Protein AF-A0A2M9ZMB8-F1 (afdb_monomer)

Solvent-accessible surface area (backbone atoms only — not comparable to full-atom values): 10895 Å² total; per-residue (Å²): 131,88,75,90,77,67,88,58,49,68,58,46,50,52,35,47,54,52,27,53,52,37,46,50,58,42,49,52,54,52,50,54,45,51,52,47,52,50,51,39,52,52,43,51,50,50,45,51,54,65,70,69,51,80,76,58,96,83,64,51,74,65,56,54,53,50,52,54,50,52,46,51,50,46,53,52,50,38,53,51,46,52,54,53,47,60,65,45,52,61,60,51,53,53,36,52,49,53,30,52,51,35,47,51,58,33,50,56,48,50,54,52,49,51,55,53,48,52,52,49,50,53,54,48,53,53,50,54,50,50,54,50,50,52,54,50,50,53,52,52,53,50,52,53,50,51,54,52,50,52,56,54,55,73,68,48,74,80,82,76,83,73,79,83,80,73,86,76,82,92,67,98,70,85,72,66,70,64,49,54,55,50,54,54,52,60,73,63,68,121

Sequence (190 aa):
MKRFRFALEPVLRLRKIKEDQKLEELAKLVAEVNRRRFEIEENENRIRTTSSAPLSADANLKDYSYLQTYMRQLLTRNSELESEIGTFDQPIESKRKEVTDARKDRRVMELLKEKKYEQFLKGYKKRERITAEEVFLSKLVQIRREEAHELDKSKRDPKIFTFDTRDFERTGQEDAGLSELRKLYERYKK

Structure (mmCIF, N/CA/C/O backbone):
data_AF-A0A2M9ZMB8-F1
#
_entry.id   AF-A0A2M9ZMB8-F1
#
loop_
_atom_site.group_PDB
_atom_site.id
_atom_site.type_symbol
_atom_site.label_atom_id
_atom_site.label_alt_id
_atom_site.label_comp_id
_atom_site.label_asym_id
_atom_site.label_entity_id
_atom_site.label_seq_id
_atom_site.pdbx_PDB_ins_code
_atom_site.Cartn_x
_atom_site.Cartn_y
_atom_site.Cartn_z
_atom_site.occupancy
_atom_site.B_iso_or_equiv
_atom_site.auth_seq_id
_atom_site.auth_comp_id
_atom_site.auth_asym_id
_atom_site.auth_atom_id
_atom_site.pdbx_PDB_model_num
ATOM 1 N N . MET A 1 1 ? -9.603 1.094 36.891 1.00 61.12 1 MET A N 1
ATOM 2 C CA . MET A 1 1 ? -10.550 1.103 35.750 1.00 61.12 1 MET A CA 1
ATOM 3 C C . MET A 1 1 ? -10.244 -0.055 34.806 1.00 61.12 1 MET A C 1
ATOM 5 O O . MET A 1 1 ? -9.083 -0.237 34.449 1.00 61.12 1 MET A O 1
ATOM 9 N N . LYS A 1 2 ? -11.238 -0.864 34.412 1.00 73.50 2 LYS A N 1
ATOM 10 C CA . LYS A 1 2 ? -11.021 -1.935 33.420 1.00 73.50 2 LYS A CA 1
ATOM 11 C C . LYS A 1 2 ? -10.779 -1.299 32.047 1.00 73.50 2 LYS A C 1
ATOM 13 O O . LYS A 1 2 ? -11.635 -0.576 31.556 1.00 73.50 2 LYS A O 1
ATOM 18 N N . ARG A 1 3 ? -9.614 -1.550 31.444 1.00 84.88 3 ARG A N 1
ATOM 19 C CA . ARG A 1 3 ? -9.284 -1.088 30.085 1.00 84.88 3 ARG A CA 1
ATOM 20 C C . ARG A 1 3 ? -10.078 -1.897 29.054 1.00 84.88 3 ARG A C 1
ATOM 22 O O . ARG A 1 3 ? -10.259 -3.102 29.237 1.00 84.88 3 ARG A O 1
ATOM 29 N N . PHE A 1 4 ? -10.524 -1.256 27.975 1.00 90.81 4 PHE A N 1
ATOM 30 C CA . PHE A 1 4 ? -11.161 -1.950 26.855 1.00 90.81 4 PHE A CA 1
ATOM 31 C C . PHE A 1 4 ? -10.175 -2.935 26.216 1.00 90.81 4 PHE A C 1
ATOM 33 O O . PHE A 1 4 ? -9.033 -2.580 25.923 1.00 90.81 4 PHE A O 1
ATOM 40 N N . ARG A 1 5 ? -10.614 -4.177 26.001 1.00 89.56 5 ARG A N 1
ATOM 41 C CA . ARG A 1 5 ? -9.851 -5.202 25.283 1.00 89.56 5 ARG A CA 1
ATOM 42 C C . ARG A 1 5 ? -10.703 -5.719 24.138 1.00 89.56 5 ARG A C 1
ATOM 44 O O . ARG A 1 5 ? -11.786 -6.253 24.364 1.00 89.56 5 ARG A O 1
ATOM 51 N N . PHE A 1 6 ? -10.212 -5.558 22.916 1.00 92.50 6 PHE A N 1
ATOM 52 C CA . PHE A 1 6 ? -10.879 -6.076 21.733 1.00 92.50 6 PHE A CA 1
ATOM 53 C C . PHE A 1 6 ? -10.453 -7.528 21.498 1.00 92.50 6 PHE A C 1
ATOM 55 O O . PHE A 1 6 ? -9.274 -7.804 21.297 1.00 92.50 6 PHE A O 1
ATOM 62 N N . ALA A 1 7 ? -11.405 -8.462 21.534 1.00 91.88 7 ALA A N 1
ATOM 63 C CA . ALA A 1 7 ? -11.114 -9.892 21.399 1.00 91.88 7 ALA A CA 1
ATOM 64 C C . ALA A 1 7 ? -10.466 -10.245 20.048 1.00 91.88 7 ALA A C 1
ATOM 66 O O . ALA A 1 7 ? -9.631 -11.140 19.975 1.00 91.88 7 ALA A O 1
ATOM 67 N N . LEU A 1 8 ? -10.806 -9.504 18.989 1.00 93.25 8 LEU A N 1
ATOM 68 C CA . LEU A 1 8 ? -10.304 -9.737 17.633 1.00 93.25 8 LEU A CA 1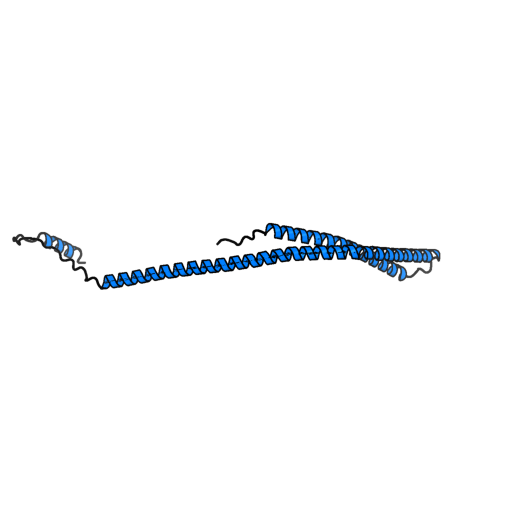
ATOM 69 C C . LEU A 1 8 ? -9.098 -8.850 17.285 1.00 93.25 8 LEU A C 1
ATOM 71 O O . LEU A 1 8 ? -8.768 -8.686 16.112 1.00 93.25 8 LEU A O 1
ATOM 75 N N . GLU A 1 9 ? -8.414 -8.289 18.287 1.00 91.88 9 GLU A N 1
ATOM 76 C CA . GLU A 1 9 ? -7.183 -7.519 18.075 1.00 91.88 9 GLU A CA 1
ATOM 77 C C . GLU A 1 9 ? -6.093 -8.325 17.339 1.00 91.88 9 GLU A C 1
ATOM 79 O O . GLU A 1 9 ? -5.487 -7.772 16.421 1.00 91.88 9 GLU A O 1
ATOM 84 N N . PRO A 1 10 ? -5.849 -9.620 17.647 1.00 93.88 10 PRO A N 1
ATOM 85 C CA . PRO A 1 10 ? -4.876 -10.417 16.897 1.00 93.88 10 PRO A CA 1
ATOM 86 C C . PRO A 1 10 ? -5.251 -10.565 15.417 1.00 93.88 10 PRO A C 1
ATOM 88 O O . PRO A 1 10 ? -4.392 -10.471 14.545 1.00 93.88 10 PRO A O 1
ATOM 91 N N . VAL A 1 11 ? -6.546 -10.724 15.124 1.00 93.31 11 VAL A N 1
ATOM 92 C CA . VAL A 1 11 ? -7.059 -10.837 13.750 1.00 93.31 11 VAL A CA 1
ATOM 93 C C . VAL A 1 11 ? -6.873 -9.523 12.995 1.00 93.31 11 VAL A C 1
ATOM 95 O O . VAL A 1 11 ? -6.453 -9.536 11.841 1.00 93.31 11 VAL A O 1
ATOM 98 N N . LEU A 1 12 ? -7.131 -8.384 13.645 1.00 93.38 12 LEU A N 1
ATOM 99 C CA . LEU A 1 12 ? -6.899 -7.064 13.058 1.00 93.38 12 LEU A CA 1
ATOM 100 C C . LEU A 1 12 ? -5.417 -6.858 12.704 1.00 93.38 12 LEU A C 1
ATOM 102 O O . LEU A 1 12 ? -5.110 -6.397 11.606 1.00 93.38 12 LEU A O 1
ATOM 106 N N . ARG A 1 13 ? -4.497 -7.257 13.592 1.00 93.94 13 ARG A N 1
ATOM 107 C CA . ARG A 1 13 ? -3.050 -7.198 13.316 1.00 93.94 13 ARG A CA 1
ATOM 108 C C . ARG A 1 13 ? -2.654 -8.099 12.153 1.00 93.94 13 ARG A C 1
ATOM 110 O O . ARG A 1 13 ? -1.914 -7.658 11.284 1.00 93.94 13 ARG A O 1
ATOM 117 N N . LEU A 1 14 ? -3.176 -9.324 12.106 1.00 94.44 14 LEU A N 1
ATOM 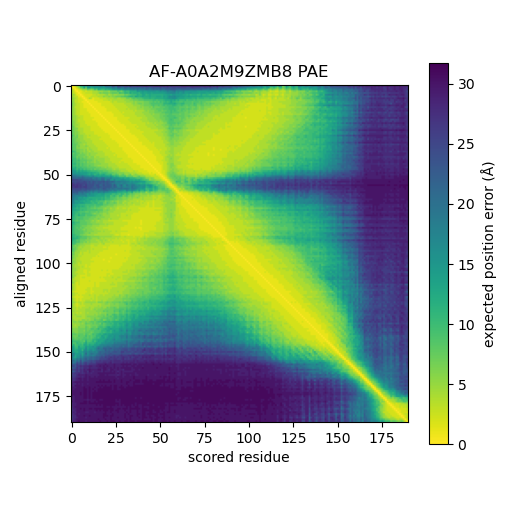118 C CA . LEU A 1 14 ? -2.902 -10.244 11.005 1.00 94.44 14 LEU A CA 1
ATOM 119 C C . LEU A 1 14 ? -3.378 -9.669 9.663 1.00 94.44 14 LEU A C 1
ATOM 121 O O . LEU A 1 14 ? -2.658 -9.755 8.675 1.00 94.44 14 LEU A O 1
ATOM 125 N N . ARG A 1 15 ? -4.566 -9.050 9.623 1.00 92.75 15 ARG A N 1
ATOM 126 C CA . ARG A 1 15 ? -5.073 -8.390 8.408 1.00 92.75 15 ARG A CA 1
ATOM 127 C C . ARG A 1 15 ? -4.216 -7.201 7.990 1.00 92.75 15 ARG A C 1
ATOM 129 O O . ARG A 1 15 ? -3.992 -7.031 6.800 1.00 92.75 15 ARG A O 1
ATOM 136 N N . LYS A 1 16 ? -3.694 -6.430 8.948 1.00 94.75 16 LYS A N 1
ATOM 137 C CA . LYS A 1 16 ? -2.738 -5.354 8.662 1.00 94.75 16 LYS A CA 1
ATOM 138 C C . LYS A 1 16 ? -1.455 -5.897 8.025 1.00 94.75 16 LYS A C 1
ATOM 140 O O . LYS A 1 16 ? -1.067 -5.418 6.973 1.00 94.75 16 LYS A O 1
ATOM 145 N N . ILE A 1 17 ? -0.865 -6.946 8.602 1.00 95.62 17 ILE A N 1
ATOM 146 C CA . ILE A 1 17 ? 0.337 -7.584 8.038 1.00 95.62 17 ILE A CA 1
ATOM 147 C C . ILE A 1 17 ? 0.069 -8.087 6.613 1.00 95.62 17 ILE A C 1
ATOM 149 O O . ILE A 1 17 ? 0.900 -7.903 5.733 1.00 95.62 17 ILE A O 1
ATOM 153 N N . LYS A 1 18 ? -1.102 -8.687 6.365 1.00 94.00 18 LYS A N 1
ATOM 154 C CA . LYS A 1 18 ? -1.489 -9.129 5.018 1.00 94.00 18 LYS A CA 1
ATOM 155 C C . LYS A 1 18 ? -1.630 -7.966 4.033 1.00 94.00 18 LYS A C 1
ATOM 157 O O . LYS A 1 18 ? -1.196 -8.101 2.897 1.00 94.00 18 LYS A O 1
ATOM 162 N N . GLU A 1 19 ? -2.222 -6.844 4.442 1.00 95.00 19 GLU A N 1
ATOM 163 C CA . GLU A 1 19 ? -2.272 -5.637 3.604 1.00 95.00 19 GLU A CA 1
ATOM 164 C C . GLU A 1 19 ? -0.861 -5.139 3.277 1.00 95.00 19 GLU A C 1
ATOM 166 O O . GLU A 1 19 ? -0.565 -4.895 2.109 1.00 95.00 19 GLU A O 1
ATOM 171 N N . ASP A 1 20 ? 0.009 -5.043 4.285 1.00 94.94 20 ASP A N 1
ATOM 172 C CA . ASP A 1 20 ? 1.383 -4.563 4.124 1.00 94.94 20 ASP A CA 1
ATOM 173 C C . ASP A 1 20 ? 2.176 -5.466 3.159 1.00 94.94 20 ASP A C 1
ATOM 175 O O . ASP A 1 20 ? 2.850 -4.967 2.261 1.00 94.94 20 ASP A O 1
ATOM 179 N N . GLN A 1 21 ? 2.016 -6.792 3.258 1.00 95.38 21 GLN A N 1
ATOM 180 C CA . GLN A 1 21 ? 2.615 -7.756 2.322 1.00 95.38 21 GLN A CA 1
ATOM 181 C C . GLN A 1 21 ? 2.140 -7.538 0.880 1.00 95.38 21 GLN A C 1
ATOM 183 O O . GLN A 1 21 ? 2.945 -7.521 -0.049 1.00 95.38 21 GLN A O 1
ATOM 188 N N . LYS A 1 22 ? 0.834 -7.335 0.677 1.00 94.31 22 LYS A N 1
ATOM 189 C CA . LYS A 1 22 ? 0.276 -7.075 -0.658 1.00 94.31 22 LYS A CA 1
ATOM 190 C C . LYS A 1 22 ? 0.727 -5.737 -1.225 1.00 94.31 22 LYS A C 1
ATOM 192 O O . LYS A 1 22 ? 0.954 -5.625 -2.429 1.00 94.31 22 LYS A O 1
ATOM 197 N N . LEU A 1 23 ? 0.889 -4.735 -0.366 1.00 95.00 23 LEU A N 1
ATOM 198 C CA . LEU A 1 23 ? 1.435 -3.443 -0.752 1.00 95.00 23 LEU A CA 1
ATOM 199 C C . LEU A 1 23 ? 2.907 -3.563 -1.164 1.00 95.00 23 LEU A C 1
ATOM 201 O O . LEU A 1 23 ? 3.305 -2.956 -2.155 1.00 95.00 23 LEU A O 1
ATOM 205 N N . GLU A 1 24 ? 3.695 -4.366 -0.450 1.00 96.19 24 GLU A N 1
ATOM 206 C CA . GLU A 1 24 ? 5.092 -4.640 -0.790 1.00 96.19 24 GLU A CA 1
ATOM 207 C C . GLU A 1 24 ? 5.219 -5.362 -2.142 1.00 96.19 24 GLU A C 1
ATOM 209 O O . GLU A 1 24 ? 6.039 -4.975 -2.974 1.00 96.19 24 GLU A O 1
ATOM 214 N N . GLU A 1 25 ? 4.376 -6.369 -2.402 1.00 94.75 25 GLU A N 1
ATOM 215 C CA . GLU A 1 25 ? 4.301 -7.050 -3.705 1.00 94.75 25 GLU A CA 1
ATOM 216 C C . GLU A 1 25 ? 4.010 -6.056 -4.844 1.00 94.75 25 GLU A C 1
ATOM 218 O O . GLU A 1 25 ? 4.688 -6.070 -5.872 1.00 94.75 25 GLU A O 1
ATOM 223 N N . LEU A 1 26 ? 3.038 -5.157 -4.652 1.00 95.06 26 LEU A N 1
ATOM 224 C CA . LEU A 1 26 ? 2.717 -4.113 -5.627 1.00 95.06 26 LEU A CA 1
ATOM 225 C C . LEU A 1 26 ? 3.883 -3.130 -5.815 1.00 95.06 26 LEU A C 1
ATOM 227 O O . LEU A 1 26 ? 4.190 -2.749 -6.943 1.00 95.06 26 LEU A O 1
ATOM 231 N N . ALA A 1 27 ? 4.543 -2.729 -4.727 1.00 95.25 27 ALA A N 1
ATOM 232 C CA . ALA A 1 27 ? 5.670 -1.804 -4.772 1.00 95.25 27 ALA A CA 1
ATOM 233 C C . ALA A 1 27 ? 6.848 -2.371 -5.574 1.00 95.25 27 ALA A C 1
ATOM 235 O O . ALA A 1 27 ? 7.464 -1.631 -6.337 1.00 95.25 27 ALA A O 1
ATOM 236 N N . LYS A 1 28 ? 7.125 -3.678 -5.461 1.00 95.75 28 LYS A N 1
ATOM 237 C CA . LYS A 1 28 ? 8.163 -4.357 -6.255 1.00 95.75 28 LYS A CA 1
ATOM 238 C C . LYS A 1 28 ? 7.874 -4.276 -7.754 1.00 95.75 28 LYS A C 1
ATOM 240 O O . LYS A 1 28 ? 8.745 -3.861 -8.511 1.00 95.75 28 LYS A O 1
ATOM 245 N N . LEU A 1 29 ? 6.639 -4.568 -8.170 1.00 94.44 29 LEU A N 1
ATOM 246 C CA . LEU A 1 29 ? 6.238 -4.468 -9.581 1.00 94.44 29 LEU A CA 1
ATOM 247 C C . LEU A 1 29 ? 6.346 -3.035 -10.115 1.00 94.44 29 LEU A C 1
ATOM 249 O O . LEU A 1 29 ? 6.858 -2.805 -11.207 1.00 94.44 29 LEU A O 1
ATOM 253 N N . VAL A 1 30 ? 5.901 -2.053 -9.330 1.00 94.44 30 VAL A N 1
ATOM 254 C CA . VAL A 1 30 ? 6.009 -0.638 -9.712 1.00 94.44 30 VAL A CA 1
ATOM 255 C C . VAL A 1 30 ? 7.473 -0.198 -9.795 1.00 94.44 30 VAL A C 1
ATOM 257 O O . VAL A 1 30 ? 7.837 0.537 -10.711 1.00 94.44 30 VAL A O 1
ATOM 260 N N . ALA A 1 31 ? 8.329 -0.663 -8.884 1.00 95.69 31 ALA A N 1
ATOM 261 C CA . ALA A 1 31 ? 9.760 -0.381 -8.923 1.00 95.69 31 ALA A CA 1
ATOM 262 C C . ALA A 1 31 ? 10.421 -0.956 -10.186 1.00 95.69 31 ALA A C 1
ATOM 264 O O . ALA A 1 31 ? 11.238 -0.281 -10.809 1.00 95.69 31 ALA A O 1
ATOM 265 N N . GLU A 1 32 ? 10.035 -2.162 -10.605 1.00 94.94 32 GLU A N 1
ATOM 266 C CA . GLU A 1 32 ? 10.510 -2.770 -11.849 1.00 94.94 32 GLU A CA 1
ATOM 267 C C . GLU A 1 32 ? 10.090 -1.986 -13.097 1.00 94.94 32 GLU A C 1
ATOM 269 O O . GLU A 1 32 ? 10.904 -1.788 -14.001 1.00 94.94 32 GLU A O 1
ATOM 274 N N . VAL A 1 33 ? 8.847 -1.499 -13.147 1.00 95.25 33 VAL A N 1
ATOM 275 C CA . VAL A 1 33 ? 8.380 -0.627 -14.237 1.00 95.25 33 VAL A CA 1
ATOM 276 C C . VAL A 1 33 ? 9.140 0.696 -14.240 1.00 95.25 33 VAL A C 1
ATOM 278 O O . VAL A 1 33 ? 9.601 1.140 -15.289 1.00 95.25 33 VAL A O 1
ATOM 281 N N . ASN A 1 34 ? 9.329 1.311 -13.072 1.00 95.19 34 ASN A N 1
ATOM 282 C CA . ASN A 1 34 ? 10.066 2.567 -12.955 1.00 95.19 34 ASN A CA 1
ATOM 283 C C . ASN A 1 34 ? 11.528 2.415 -13.379 1.00 95.19 34 ASN A C 1
ATOM 285 O O . ASN A 1 34 ? 12.054 3.294 -14.053 1.00 95.19 34 ASN A O 1
ATOM 289 N N . ARG A 1 35 ? 12.171 1.289 -13.048 1.00 96.00 35 ARG A N 1
ATOM 290 C CA . ARG A 1 35 ? 13.535 0.991 -13.495 1.00 96.00 35 ARG A CA 1
ATOM 291 C C . ARG A 1 35 ? 13.628 0.940 -15.021 1.00 96.00 35 ARG A C 1
ATOM 293 O O . ARG A 1 35 ? 14.549 1.520 -15.583 1.00 96.00 35 ARG A O 1
ATOM 300 N N . ARG A 1 36 ? 12.672 0.287 -15.686 1.00 94.50 36 ARG A N 1
ATOM 301 C CA . ARG A 1 36 ? 12.628 0.219 -17.158 1.00 94.50 36 ARG A CA 1
ATOM 302 C C . ARG A 1 36 ? 12.356 1.582 -17.789 1.00 94.50 36 ARG A C 1
ATOM 304 O O . ARG A 1 36 ? 12.993 1.933 -18.773 1.00 94.50 36 ARG A O 1
ATOM 311 N N . ARG A 1 37 ? 11.466 2.382 -17.195 1.00 95.06 37 ARG A N 1
ATOM 312 C CA . ARG A 1 37 ? 11.215 3.767 -17.631 1.00 95.06 37 ARG A CA 1
ATOM 313 C C . ARG A 1 37 ? 12.458 4.643 -17.508 1.00 95.06 37 ARG A C 1
ATOM 315 O O . ARG A 1 37 ? 12.737 5.422 -18.408 1.00 95.06 37 ARG A O 1
ATOM 322 N N . PHE A 1 38 ? 13.213 4.477 -16.427 1.00 97.19 38 PHE A N 1
ATOM 323 C CA . PHE A 1 38 ? 14.483 5.170 -16.244 1.00 97.19 38 PHE A CA 1
ATOM 324 C C . PHE A 1 38 ? 15.524 4.748 -17.296 1.00 97.19 38 PHE A C 1
ATOM 326 O O . PHE A 1 38 ? 16.227 5.596 -17.829 1.00 97.19 38 PHE A O 1
ATOM 333 N N . GLU A 1 39 ? 15.585 3.461 -17.659 1.00 96.12 39 GLU A N 1
ATOM 334 C CA . GLU A 1 39 ? 16.455 2.977 -18.747 1.00 96.12 39 GLU A CA 1
ATOM 335 C C . GLU A 1 39 ? 16.075 3.594 -20.105 1.00 96.12 39 GLU A C 1
ATOM 337 O O . GLU A 1 39 ? 16.959 4.007 -20.856 1.00 96.12 39 GLU A O 1
ATOM 342 N N . ILE A 1 40 ? 14.775 3.730 -20.399 1.00 96.06 40 ILE A N 1
ATOM 343 C CA . ILE A 1 40 ? 14.291 4.434 -21.599 1.00 96.06 40 ILE A CA 1
ATOM 344 C C . ILE A 1 40 ? 14.756 5.894 -21.589 1.00 96.06 40 ILE A C 1
ATOM 346 O O . ILE A 1 40 ? 15.316 6.361 -22.580 1.00 96.06 40 ILE A O 1
ATOM 350 N N . GLU A 1 41 ? 14.577 6.597 -20.469 1.00 96.56 41 GLU A N 1
ATOM 351 C CA . GLU A 1 41 ? 14.990 7.996 -20.318 1.00 96.56 41 GLU A CA 1
ATOM 352 C C . GLU A 1 41 ? 16.511 8.165 -20.482 1.00 96.56 41 GLU A C 1
ATOM 354 O O . GLU A 1 41 ? 16.970 9.075 -21.176 1.00 96.56 41 GLU A O 1
ATOM 359 N N . GLU A 1 42 ? 17.317 7.262 -19.914 1.00 96.62 42 GLU A N 1
ATOM 360 C CA . GLU A 1 42 ? 18.765 7.257 -20.134 1.00 96.62 42 GLU A CA 1
ATOM 361 C C . GLU A 1 42 ? 19.124 7.043 -21.607 1.00 96.62 42 GLU A C 1
ATOM 363 O O . GLU A 1 42 ? 19.991 7.744 -22.136 1.00 96.62 42 GLU A O 1
ATOM 368 N N . ASN A 1 43 ? 18.472 6.096 -22.283 1.00 94.62 43 ASN A N 1
ATOM 369 C CA . ASN A 1 43 ? 18.710 5.829 -23.698 1.00 94.62 43 ASN A CA 1
ATOM 370 C C . ASN A 1 43 ? 18.317 7.027 -24.568 1.00 94.62 43 ASN A C 1
ATOM 372 O O . ASN A 1 43 ? 19.066 7.393 -25.474 1.00 94.62 43 ASN A O 1
ATOM 376 N N . GLU A 1 44 ? 17.194 7.684 -24.276 1.00 94.38 44 GLU A N 1
ATOM 377 C CA . GLU A 1 44 ? 16.787 8.918 -24.953 1.00 94.38 44 GLU A CA 1
ATOM 378 C C . GLU A 1 44 ? 17.800 10.042 -24.745 1.00 94.38 44 GLU A C 1
ATOM 380 O O . GLU A 1 44 ? 18.167 10.730 -25.700 1.00 94.38 44 GLU A O 1
ATOM 385 N N . ASN A 1 45 ? 18.297 10.210 -23.519 1.00 94.94 45 ASN A N 1
ATOM 386 C CA . ASN A 1 45 ? 19.335 11.188 -23.219 1.00 94.94 45 ASN A CA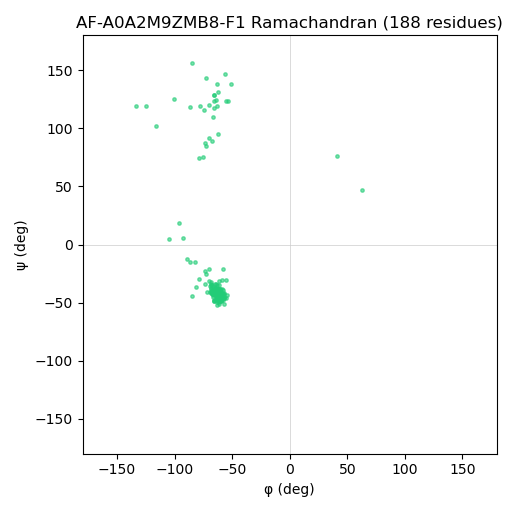 1
ATOM 387 C C . ASN A 1 45 ? 20.621 10.883 -23.995 1.00 94.94 45 ASN A C 1
ATOM 389 O O . ASN A 1 45 ? 21.184 11.788 -24.609 1.00 94.94 45 ASN A O 1
ATOM 393 N N . ARG A 1 46 ? 21.039 9.612 -24.065 1.00 92.75 46 ARG A N 1
ATOM 394 C CA . ARG A 1 46 ? 22.186 9.182 -24.884 1.00 92.75 46 ARG A CA 1
ATOM 395 C C . ARG A 1 46 ? 21.963 9.505 -26.359 1.00 92.75 46 ARG A C 1
ATOM 397 O O . ARG A 1 46 ? 22.835 10.118 -26.963 1.00 92.75 46 ARG A O 1
ATOM 404 N N . ILE A 1 47 ? 20.796 9.185 -26.925 1.00 92.12 47 ILE A N 1
ATOM 405 C CA . ILE A 1 47 ? 20.454 9.522 -28.319 1.00 92.12 47 ILE A CA 1
ATOM 406 C C . ILE A 1 47 ? 20.548 11.034 -28.547 1.00 92.12 47 ILE A C 1
ATOM 408 O O . ILE A 1 47 ? 21.151 11.461 -29.533 1.00 92.12 47 ILE A O 1
ATOM 412 N N . ARG A 1 48 ? 20.000 11.852 -27.639 1.00 91.12 48 ARG A N 1
ATOM 413 C CA . ARG A 1 48 ? 20.052 13.319 -27.737 1.00 91.12 48 ARG A CA 1
ATOM 414 C C . ARG A 1 48 ? 21.487 13.832 -27.714 1.00 91.12 48 ARG A C 1
ATOM 416 O O . ARG A 1 48 ? 21.846 14.594 -28.602 1.00 91.12 48 ARG A O 1
ATOM 423 N N . THR A 1 49 ? 22.308 13.388 -26.760 1.00 89.81 49 THR A N 1
ATOM 424 C CA . THR A 1 49 ? 23.719 13.793 -26.656 1.00 89.81 49 THR A CA 1
ATOM 425 C C . THR A 1 49 ? 24.525 13.358 -27.875 1.00 89.81 49 THR A C 1
ATOM 427 O O . THR A 1 49 ? 25.328 14.126 -28.394 1.00 89.81 49 THR A O 1
ATOM 430 N N . THR A 1 50 ? 24.304 12.139 -28.364 1.00 87.12 50 THR A N 1
ATOM 431 C CA . THR A 1 50 ? 24.987 11.626 -29.554 1.00 87.12 50 THR A CA 1
ATOM 432 C C . THR A 1 50 ? 24.539 12.359 -30.825 1.00 87.12 50 THR A C 1
ATOM 434 O O . THR A 1 50 ? 25.348 12.558 -31.722 1.00 87.12 50 THR A O 1
ATOM 437 N N . SER A 1 51 ? 23.280 12.803 -30.899 1.00 83.94 51 SER A N 1
ATOM 438 C CA . SER A 1 51 ? 22.750 13.560 -32.045 1.00 83.94 51 SER A CA 1
ATOM 439 C C . SER A 1 51 ? 23.156 15.035 -32.036 1.00 83.94 51 SER A C 1
ATOM 441 O O . SER A 1 51 ? 23.253 15.644 -33.096 1.00 83.94 51 SER A O 1
ATOM 443 N N . SER A 1 52 ? 23.362 15.628 -30.855 1.00 82.44 52 SER A N 1
ATOM 444 C CA . SER A 1 52 ? 23.757 17.033 -30.705 1.00 82.44 52 SER A CA 1
ATOM 445 C C . SER A 1 52 ? 25.271 17.251 -30.713 1.00 82.44 52 SER A C 1
ATOM 447 O O . SER A 1 52 ? 25.716 18.395 -30.823 1.00 82.44 52 SER A O 1
ATOM 449 N N . ALA A 1 53 ? 26.066 16.185 -30.591 1.00 79.12 53 ALA A N 1
ATOM 450 C CA . ALA A 1 53 ? 27.516 16.267 -30.650 1.00 79.12 53 ALA A CA 1
ATOM 451 C C . ALA A 1 53 ? 27.969 16.704 -32.059 1.00 79.12 53 ALA A C 1
ATOM 453 O O . ALA A 1 53 ? 27.625 16.041 -33.041 1.00 79.12 53 ALA A O 1
ATOM 454 N N . PRO A 1 54 ? 28.745 17.796 -32.190 1.00 71.88 54 PRO A N 1
ATOM 455 C CA . PRO A 1 54 ? 29.296 18.187 -33.479 1.00 71.88 54 PRO A CA 1
ATOM 456 C C . PRO A 1 54 ? 30.262 17.100 -33.957 1.00 71.88 54 PRO A C 1
ATOM 458 O O . PRO A 1 54 ? 31.204 16.742 -33.249 1.00 71.88 54 PRO A O 1
ATOM 461 N N . LEU A 1 55 ? 30.031 16.567 -35.158 1.00 69.06 55 LEU A N 1
ATOM 462 C CA . LEU A 1 55 ? 31.009 15.690 -35.795 1.00 69.06 55 LEU A CA 1
ATOM 463 C C . LEU A 1 55 ? 32.264 16.512 -36.110 1.00 69.06 55 LEU A C 1
ATOM 465 O O . LEU A 1 55 ? 32.176 17.579 -36.722 1.00 69.06 55 LEU A O 1
ATOM 469 N N . SER A 1 56 ? 33.429 16.014 -35.694 1.00 72.75 56 SER A N 1
ATOM 470 C CA . SER A 1 56 ? 34.718 16.592 -36.081 1.00 72.75 56 SER A CA 1
ATOM 471 C C . SER A 1 56 ? 34.847 16.636 -37.604 1.00 72.75 56 SER A C 1
ATOM 473 O O . SER A 1 56 ? 34.384 15.729 -38.293 1.00 72.75 56 SER A O 1
ATOM 475 N N . ALA A 1 57 ? 35.525 17.659 -38.128 1.00 67.94 57 ALA A N 1
ATOM 476 C CA . ALA A 1 57 ? 35.755 17.823 -39.567 1.00 67.94 57 ALA A CA 1
ATOM 477 C C . ALA A 1 57 ? 36.499 16.632 -40.217 1.00 67.94 57 ALA A C 1
ATOM 479 O O . ALA A 1 57 ? 36.365 16.421 -41.417 1.00 67.94 57 ALA A O 1
ATOM 480 N N . ASP A 1 58 ? 37.209 15.829 -39.415 1.00 71.75 58 ASP A N 1
ATOM 481 C CA . ASP A 1 58 ? 37.924 14.613 -39.828 1.00 71.75 58 ASP A CA 1
ATOM 482 C C . ASP A 1 58 ? 37.101 13.314 -39.687 1.00 71.75 58 ASP A C 1
ATOM 484 O O . ASP A 1 58 ? 37.635 12.217 -39.861 1.00 71.75 58 ASP A O 1
ATOM 488 N N . ALA A 1 59 ? 35.813 13.396 -39.329 1.00 73.94 59 ALA A N 1
ATOM 489 C CA . ALA A 1 59 ? 34.977 12.214 -39.134 1.00 73.94 59 ALA A CA 1
ATOM 490 C C . ALA A 1 59 ? 34.761 11.458 -40.455 1.00 73.94 59 ALA A C 1
ATOM 492 O O . ALA A 1 59 ? 34.348 12.026 -41.469 1.00 73.94 59 ALA A O 1
ATOM 493 N N . ASN A 1 60 ? 35.013 10.150 -40.439 1.00 81.06 60 ASN A N 1
ATOM 494 C CA . ASN A 1 60 ? 34.892 9.311 -41.623 1.00 81.06 60 ASN A CA 1
ATOM 495 C C . ASN A 1 60 ? 33.434 8.848 -41.809 1.00 81.06 60 ASN A C 1
ATOM 497 O O . ASN A 1 60 ? 32.676 8.708 -40.849 1.00 81.06 60 ASN A O 1
ATOM 501 N N . LEU A 1 61 ? 33.035 8.509 -43.040 1.00 81.44 61 LEU A N 1
ATOM 502 C CA . LEU A 1 61 ? 31.691 7.990 -43.347 1.00 81.44 61 LEU A CA 1
ATOM 503 C C . LEU A 1 61 ? 31.340 6.737 -42.515 1.00 81.44 61 LEU A C 1
ATOM 505 O O . LEU A 1 61 ? 30.179 6.501 -42.176 1.00 81.44 61 LEU A O 1
ATOM 509 N N . LYS A 1 62 ? 32.354 5.941 -42.153 1.00 85.50 62 LYS A N 1
ATOM 510 C CA . LYS A 1 62 ? 32.207 4.775 -41.269 1.00 85.50 62 LYS A CA 1
ATOM 511 C C . LYS A 1 62 ? 31.761 5.156 -39.855 1.00 85.50 62 LYS A C 1
ATOM 513 O O . LYS A 1 62 ? 30.929 4.450 -39.289 1.00 85.50 62 LYS A O 1
ATOM 518 N N . ASP A 1 63 ? 32.258 6.267 -39.318 1.00 84.00 63 ASP A N 1
ATOM 519 C CA . ASP A 1 63 ? 31.921 6.734 -37.968 1.00 84.00 63 ASP A CA 1
ATOM 520 C C . ASP A 1 63 ? 30.457 7.173 -37.910 1.00 84.00 63 ASP A C 1
ATOM 522 O O . ASP A 1 63 ? 29.735 6.835 -36.972 1.00 84.00 63 ASP A O 1
ATOM 526 N N . TYR A 1 64 ? 29.977 7.821 -38.976 1.00 83.50 64 TYR A N 1
ATOM 527 C CA . TYR A 1 64 ? 28.566 8.167 -39.131 1.00 83.50 64 TYR A CA 1
ATOM 528 C C . TYR A 1 64 ? 27.667 6.922 -39.178 1.00 83.50 64 TYR A C 1
ATOM 530 O O . TYR A 1 64 ? 26.674 6.834 -38.454 1.00 83.50 64 TYR A O 1
ATOM 538 N N . SER A 1 65 ? 28.040 5.918 -39.980 1.00 87.56 65 SER A N 1
ATOM 539 C CA . SER A 1 65 ? 27.297 4.653 -40.061 1.00 87.56 65 SER A CA 1
ATOM 540 C C . SER A 1 65 ? 27.247 3.922 -38.716 1.00 87.56 65 SER A C 1
ATOM 542 O O . SER A 1 65 ? 26.221 3.320 -38.381 1.00 87.56 65 SER A O 1
ATOM 544 N N . TYR A 1 66 ? 28.337 3.952 -37.945 1.00 88.56 66 TYR A N 1
ATOM 545 C CA . TYR A 1 66 ? 28.393 3.355 -36.612 1.00 88.56 66 TYR A CA 1
ATOM 546 C C . TYR A 1 66 ? 27.457 4.080 -35.639 1.00 88.56 66 TYR A C 1
ATOM 548 O O . TYR A 1 66 ? 26.639 3.439 -34.979 1.00 88.56 66 TYR A O 1
ATOM 556 N N . LEU A 1 67 ? 27.506 5.414 -35.622 1.00 87.62 67 LEU A N 1
ATOM 557 C CA . LEU A 1 67 ? 26.660 6.266 -34.787 1.00 87.62 67 LEU A CA 1
ATOM 558 C C . LEU A 1 67 ? 25.167 6.044 -35.073 1.00 87.62 67 LEU A C 1
ATOM 560 O O . LEU A 1 67 ? 24.369 5.858 -34.155 1.00 87.62 67 LEU A O 1
ATOM 564 N N . GLN A 1 68 ? 24.797 5.996 -36.354 1.00 88.50 68 GLN A N 1
ATOM 565 C CA . GLN A 1 68 ? 23.424 5.756 -36.790 1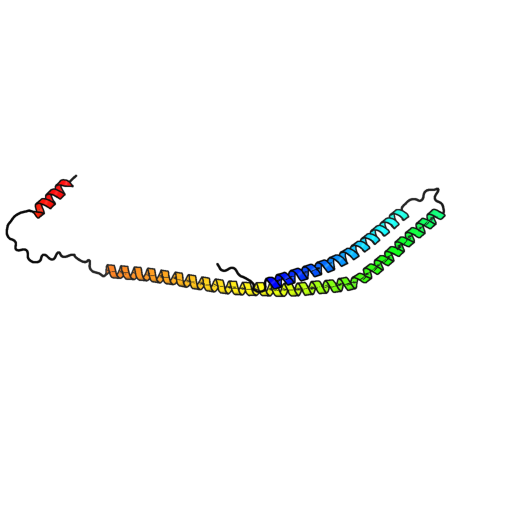.00 88.50 68 GLN A CA 1
ATOM 566 C C . GLN A 1 68 ? 22.939 4.353 -36.395 1.00 88.50 68 GLN A C 1
ATOM 568 O O . GLN A 1 68 ? 21.802 4.185 -35.947 1.00 88.50 68 GLN A O 1
ATOM 573 N N . THR A 1 69 ? 23.803 3.342 -36.521 1.00 92.19 69 THR A N 1
ATOM 574 C CA . THR A 1 69 ? 23.487 1.968 -36.101 1.00 92.19 69 THR A CA 1
ATOM 575 C C . THR A 1 69 ? 23.295 1.891 -34.589 1.00 92.19 69 THR A C 1
ATOM 577 O O . THR A 1 69 ? 22.324 1.294 -34.128 1.00 92.19 69 THR A O 1
ATOM 580 N N . TYR A 1 70 ? 24.165 2.548 -33.822 1.00 92.56 70 TYR A N 1
ATOM 581 C CA . TYR A 1 70 ? 24.064 2.637 -32.368 1.00 92.56 70 TYR A CA 1
ATOM 582 C C . TYR A 1 70 ? 22.755 3.306 -31.920 1.00 92.56 70 TYR A C 1
ATOM 584 O O . TYR A 1 70 ? 22.023 2.743 -31.108 1.00 92.56 70 TYR A O 1
ATOM 592 N N . MET A 1 71 ? 22.383 4.449 -32.507 1.00 92.44 71 MET A N 1
ATOM 593 C CA . MET A 1 71 ? 21.097 5.097 -32.209 1.00 92.44 71 MET A CA 1
ATOM 594 C C . MET A 1 71 ? 19.906 4.191 -32.534 1.00 92.44 71 MET A C 1
ATOM 596 O O . MET A 1 71 ? 18.958 4.108 -31.756 1.00 92.44 71 MET A O 1
ATOM 600 N N . ARG A 1 72 ? 19.952 3.474 -33.663 1.00 94.12 72 ARG A N 1
ATOM 601 C CA . ARG A 1 72 ? 18.894 2.529 -34.042 1.00 94.12 72 ARG A CA 1
ATOM 602 C C . ARG A 1 72 ? 18.771 1.375 -33.045 1.00 94.12 72 ARG A C 1
ATOM 604 O O . ARG A 1 72 ? 17.653 0.957 -32.749 1.00 94.12 72 ARG A O 1
ATOM 611 N N . GLN A 1 73 ? 19.888 0.878 -32.517 1.00 95.81 73 GLN A N 1
ATOM 612 C CA . GLN A 1 73 ? 19.887 -0.140 -31.463 1.00 95.81 73 GLN A CA 1
ATOM 613 C C . GLN A 1 73 ? 19.239 0.391 -30.181 1.00 95.81 73 GLN A C 1
ATOM 615 O O . GLN A 1 73 ? 18.378 -0.286 -29.627 1.00 95.81 73 GLN A O 1
ATOM 620 N N . LEU A 1 74 ? 19.576 1.614 -29.755 1.00 94.75 74 LEU A N 1
ATOM 621 C CA . LEU A 1 74 ? 18.952 2.246 -28.586 1.00 94.75 74 LEU A CA 1
ATOM 622 C C . LEU A 1 74 ? 17.439 2.445 -28.768 1.00 94.75 74 LEU A C 1
ATOM 624 O O . LEU A 1 74 ? 16.670 2.145 -27.861 1.00 94.75 74 LEU A O 1
ATOM 628 N N . LEU A 1 75 ? 16.996 2.885 -29.949 1.00 95.00 75 LEU A N 1
ATOM 629 C CA . LEU A 1 75 ? 15.567 3.021 -30.259 1.00 95.00 75 LEU A CA 1
ATOM 630 C C . LEU A 1 75 ? 14.839 1.672 -30.249 1.00 95.00 75 LEU A C 1
ATOM 632 O O . LEU A 1 75 ? 13.737 1.567 -29.718 1.00 95.00 75 LEU A O 1
ATOM 636 N N . THR A 1 76 ? 15.465 0.635 -30.809 1.00 96.44 76 THR A N 1
ATOM 637 C CA . THR A 1 76 ? 14.911 -0.728 -30.789 1.00 96.44 76 THR A CA 1
ATOM 638 C C . THR A 1 76 ? 14.782 -1.221 -29.349 1.00 96.44 76 THR A C 1
ATOM 640 O O . THR A 1 76 ? 13.723 -1.703 -28.960 1.00 96.44 76 THR A O 1
ATOM 643 N N . ARG A 1 77 ? 15.816 -1.000 -28.527 1.00 95.75 77 ARG A N 1
ATOM 644 C CA . ARG A 1 77 ? 15.801 -1.344 -27.104 1.00 95.75 77 ARG A CA 1
ATOM 645 C C . ARG A 1 77 ? 14.708 -0.600 -26.336 1.00 95.75 77 ARG A C 1
ATOM 647 O O . ARG A 1 77 ? 14.049 -1.204 -25.499 1.00 95.75 77 ARG A O 1
ATOM 654 N N . ASN A 1 78 ? 14.482 0.680 -26.628 1.00 96.38 78 ASN A N 1
ATOM 655 C CA . ASN A 1 78 ? 13.388 1.438 -26.018 1.00 96.38 78 ASN A CA 1
ATOM 656 C C . ASN A 1 78 ? 12.022 0.848 -26.379 1.00 96.38 78 ASN A C 1
ATOM 658 O O . ASN A 1 78 ? 11.202 0.654 -25.489 1.00 96.38 78 ASN A O 1
ATOM 662 N N . SER A 1 79 ? 11.806 0.481 -27.644 1.00 96.38 79 SER A N 1
ATOM 663 C CA . SER A 1 79 ? 10.561 -0.168 -28.071 1.00 96.38 79 SER A CA 1
ATOM 664 C C . SER A 1 79 ? 10.341 -1.525 -27.385 1.00 96.38 79 SER A C 1
ATOM 666 O O . SER A 1 79 ? 9.224 -1.835 -26.970 1.00 96.38 79 SER A O 1
ATOM 668 N N . GLU A 1 80 ? 11.402 -2.317 -27.201 1.00 96.38 80 GLU A N 1
ATOM 669 C CA . GLU A 1 80 ? 11.341 -3.561 -26.423 1.00 96.38 80 GLU A CA 1
ATOM 670 C C . GLU A 1 80 ? 10.964 -3.294 -24.961 1.00 96.38 80 GLU A C 1
ATOM 672 O O . GLU A 1 80 ? 10.057 -3.937 -24.436 1.00 96.38 80 GLU A O 1
ATOM 677 N N . LEU A 1 81 ? 11.609 -2.317 -24.314 1.00 95.25 81 LEU A N 1
ATOM 678 C CA . LEU A 1 81 ? 11.322 -1.928 -22.931 1.00 95.25 81 LEU A CA 1
ATOM 679 C C . LEU A 1 81 ? 9.889 -1.408 -22.757 1.00 95.25 81 LEU A C 1
ATOM 681 O O . LEU A 1 81 ? 9.249 -1.719 -21.754 1.00 95.25 81 LEU A O 1
ATOM 685 N N . GLU A 1 82 ? 9.363 -0.648 -23.717 1.00 95.00 82 GLU A N 1
ATOM 686 C CA . GLU A 1 82 ? 7.966 -0.200 -23.729 1.00 95.00 82 GLU A CA 1
ATOM 687 C C . GLU A 1 82 ? 6.998 -1.381 -23.836 1.00 95.00 82 GLU A C 1
ATOM 689 O O . GLU A 1 82 ? 6.023 -1.455 -23.083 1.00 95.00 82 GLU A O 1
ATOM 694 N N . SER A 1 83 ? 7.294 -2.342 -24.717 1.00 94.94 83 SER A N 1
ATOM 695 C CA . SER A 1 83 ? 6.513 -3.574 -24.824 1.00 94.94 83 SER A CA 1
ATOM 696 C C . SER A 1 83 ? 6.575 -4.385 -23.529 1.00 94.94 83 SER A C 1
ATOM 698 O O . SER A 1 83 ? 5.545 -4.882 -23.076 1.00 94.94 83 SER A O 1
ATOM 700 N N . GLU A 1 84 ? 7.753 -4.505 -22.906 1.00 93.38 84 GLU A N 1
ATOM 701 C CA . GLU A 1 84 ? 7.915 -5.152 -21.602 1.00 93.38 84 GLU A CA 1
ATOM 702 C C . GLU A 1 84 ? 7.070 -4.445 -20.536 1.00 93.38 84 GLU A C 1
ATOM 704 O O . GLU A 1 84 ? 6.339 -5.117 -19.813 1.00 93.38 84 GLU A O 1
ATOM 709 N N . ILE A 1 85 ? 7.101 -3.109 -20.458 1.00 94.44 85 ILE A N 1
ATOM 710 C CA . ILE A 1 85 ? 6.280 -2.325 -19.520 1.00 94.44 85 ILE A CA 1
ATOM 711 C C . ILE A 1 85 ? 4.789 -2.623 -19.716 1.00 94.44 85 ILE A C 1
ATOM 713 O O . ILE A 1 85 ? 4.092 -2.843 -18.727 1.00 94.44 85 ILE A O 1
ATOM 717 N N . GLY A 1 86 ? 4.316 -2.712 -20.962 1.00 91.69 86 GLY A N 1
ATOM 718 C CA . GLY A 1 86 ? 2.926 -3.070 -21.263 1.00 91.69 86 GLY A CA 1
ATOM 719 C C . GLY A 1 86 ? 2.515 -4.441 -20.709 1.00 91.69 86 GLY A C 1
ATOM 720 O O . GLY A 1 86 ? 1.370 -4.630 -20.298 1.00 91.69 86 GLY A O 1
ATOM 721 N N . THR A 1 87 ? 3.447 -5.396 -20.595 1.00 93.56 87 THR A N 1
ATOM 722 C CA . THR A 1 87 ? 3.155 -6.701 -19.969 1.00 93.56 87 THR A CA 1
ATOM 723 C C . THR A 1 87 ? 2.930 -6.615 -18.455 1.00 93.56 87 THR A C 1
ATOM 725 O O . THR A 1 87 ? 2.272 -7.490 -17.890 1.00 93.56 87 THR A O 1
ATOM 728 N N . PHE A 1 88 ? 3.415 -5.558 -17.790 1.00 91.75 88 PHE A N 1
ATOM 729 C CA . PHE A 1 88 ? 3.234 -5.351 -16.349 1.00 91.75 88 PHE A CA 1
ATOM 730 C C . PHE A 1 88 ? 1.888 -4.720 -15.979 1.00 91.75 88 PHE A C 1
ATOM 732 O O . PHE A 1 88 ? 1.496 -4.811 -14.812 1.00 91.75 88 PHE A O 1
ATOM 739 N N . ASP A 1 89 ? 1.146 -4.148 -16.930 1.00 90.50 89 ASP A N 1
ATOM 740 C CA . ASP A 1 89 ? -0.125 -3.471 -16.645 1.00 90.50 89 ASP A CA 1
ATOM 741 C C . ASP A 1 89 ? -1.157 -4.422 -16.023 1.00 90.50 89 ASP A C 1
ATOM 743 O O . ASP A 1 89 ? -1.756 -4.116 -14.987 1.00 90.50 89 ASP A O 1
ATOM 747 N N . GLN A 1 90 ? -1.323 -5.622 -16.588 1.00 93.00 90 GLN A N 1
ATOM 748 C CA . GLN A 1 90 ? -2.261 -6.611 -16.052 1.00 93.00 90 GLN A CA 1
ATOM 749 C C . GLN A 1 90 ? -1.844 -7.121 -14.650 1.00 93.00 90 GLN A C 1
ATOM 751 O O . GLN A 1 90 ? -2.694 -7.112 -13.750 1.00 93.00 90 GLN A O 1
ATOM 756 N N . PRO A 1 91 ? -0.584 -7.541 -14.401 1.00 93.31 91 PRO A N 1
ATOM 757 C CA . PRO A 1 91 ? -0.107 -7.876 -13.058 1.00 93.31 91 PRO A CA 1
ATOM 758 C C . PRO A 1 91 ? -0.298 -6.755 -12.031 1.00 93.31 91 PRO A C 1
ATOM 760 O O . PRO A 1 91 ? -0.744 -7.019 -10.910 1.00 93.31 91 PRO A O 1
ATOM 763 N N . ILE A 1 92 ? -0.003 -5.505 -12.404 1.00 93.62 92 ILE A N 1
ATOM 764 C CA . ILE A 1 92 ? -0.158 -4.340 -11.525 1.00 93.62 92 ILE A CA 1
ATOM 765 C C . ILE A 1 92 ? -1.628 -4.134 -11.169 1.00 93.62 92 ILE A C 1
ATOM 767 O O . ILE A 1 92 ? -1.951 -3.983 -9.990 1.00 93.62 92 ILE A O 1
ATOM 771 N N . GLU A 1 93 ? -2.530 -4.178 -12.148 1.00 93.69 93 GLU A N 1
ATOM 772 C CA . GLU A 1 93 ? -3.966 -4.044 -11.896 1.00 93.69 93 GLU A CA 1
ATOM 773 C C . GLU A 1 93 ? -4.515 -5.188 -11.036 1.00 93.69 93 GLU A C 1
ATOM 775 O O . GLU A 1 93 ? -5.306 -4.955 -10.117 1.00 93.69 93 GLU A O 1
ATOM 780 N N . SER A 1 94 ? -4.047 -6.419 -11.252 1.00 95.12 94 SER A N 1
ATOM 781 C CA . SER A 1 94 ? -4.394 -7.553 -10.389 1.00 95.12 94 SER A CA 1
ATOM 782 C C . SER A 1 94 ? -3.955 -7.309 -8.942 1.00 95.12 94 SER A C 1
ATOM 784 O O . SER A 1 94 ? -4.755 -7.441 -8.013 1.00 95.12 94 SER A O 1
ATOM 786 N N . LYS A 1 95 ? -2.707 -6.875 -8.728 1.00 94.12 95 LYS A N 1
ATOM 787 C CA . LYS A 1 95 ? -2.184 -6.602 -7.382 1.00 94.12 95 LYS A CA 1
ATOM 788 C C . LYS A 1 95 ? -2.840 -5.396 -6.718 1.00 94.12 95 LYS A C 1
ATOM 790 O O . LYS A 1 95 ? -3.084 -5.427 -5.513 1.00 94.12 95 LYS A O 1
ATOM 795 N N . ARG A 1 96 ? -3.215 -4.366 -7.480 1.00 94.44 96 ARG A N 1
ATOM 796 C CA . ARG A 1 96 ? -4.014 -3.232 -6.981 1.00 94.44 96 ARG A CA 1
ATOM 797 C C . ARG A 1 96 ? -5.369 -3.688 -6.445 1.00 94.44 96 ARG A C 1
ATOM 799 O O . ARG A 1 96 ? -5.787 -3.216 -5.382 1.00 94.44 96 ARG A O 1
ATOM 806 N N . LYS A 1 97 ? -6.036 -4.621 -7.132 1.00 95.75 97 LYS A N 1
ATOM 807 C CA . LYS A 1 97 ? -7.289 -5.224 -6.651 1.00 95.75 97 LYS A CA 1
ATOM 808 C C . LYS A 1 97 ? -7.065 -6.013 -5.361 1.00 95.75 97 LYS A C 1
ATOM 810 O O . LYS A 1 97 ? -7.758 -5.746 -4.384 1.00 95.75 97 LYS A O 1
ATOM 815 N N . GLU A 1 98 ? -6.036 -6.864 -5.305 1.00 95.19 98 GLU A N 1
ATOM 816 C CA . GLU A 1 98 ? -5.679 -7.613 -4.085 1.00 95.19 98 GLU A CA 1
ATOM 817 C C . GLU A 1 98 ? -5.439 -6.689 -2.874 1.00 95.19 98 GLU A C 1
ATOM 819 O O . GLU A 1 98 ? -5.971 -6.933 -1.790 1.00 95.19 98 GLU A O 1
ATOM 824 N N . VAL A 1 99 ? -4.681 -5.599 -3.050 1.00 95.69 99 VAL A N 1
ATOM 825 C CA . VAL A 1 99 ? -4.441 -4.598 -1.990 1.00 95.69 99 VAL A CA 1
ATOM 826 C C . VAL A 1 99 ? -5.743 -3.926 -1.561 1.00 95.69 99 VAL A C 1
ATOM 828 O O . VAL A 1 99 ? -5.981 -3.713 -0.371 1.00 95.69 99 VAL A O 1
ATOM 831 N N . THR A 1 100 ? -6.599 -3.585 -2.521 1.00 95.62 100 THR A N 1
ATOM 832 C CA . THR A 1 100 ? -7.884 -2.935 -2.248 1.00 95.62 100 THR A CA 1
ATOM 833 C C . THR A 1 100 ? -8.808 -3.845 -1.443 1.00 95.62 100 THR A C 1
ATOM 835 O O . THR A 1 100 ? -9.466 -3.383 -0.510 1.00 95.62 100 THR A O 1
ATOM 838 N N . ASP A 1 101 ? -8.834 -5.138 -1.747 1.00 95.25 101 ASP A N 1
ATOM 839 C CA . ASP A 1 101 ? -9.653 -6.099 -1.014 1.00 95.25 101 ASP A CA 1
ATOM 840 C C . ASP A 1 101 ? -9.090 -6.369 0.388 1.00 95.25 101 ASP A C 1
ATOM 842 O O . ASP A 1 101 ? -9.837 -6.313 1.367 1.00 95.25 101 ASP A O 1
ATOM 846 N N . ALA A 1 102 ? -7.766 -6.492 0.530 1.00 94.31 102 ALA A N 1
ATOM 847 C CA . ALA A 1 102 ? -7.113 -6.573 1.840 1.00 94.31 102 ALA A CA 1
ATOM 848 C C . ALA A 1 102 ? -7.399 -5.333 2.716 1.00 94.31 102 ALA A C 1
ATOM 850 O O . ALA A 1 102 ? -7.653 -5.450 3.920 1.00 94.31 102 ALA A O 1
ATOM 851 N N . ARG A 1 103 ? -7.437 -4.139 2.107 1.00 94.00 103 ARG A N 1
ATOM 852 C CA . ARG A 1 103 ? -7.831 -2.885 2.771 1.00 94.00 103 ARG A CA 1
ATOM 853 C C . ARG A 1 103 ? -9.269 -2.907 3.257 1.00 94.00 103 ARG A C 1
ATOM 855 O O . ARG A 1 103 ? -9.526 -2.511 4.397 1.00 94.00 103 ARG A O 1
ATOM 862 N N . LYS A 1 104 ? -10.207 -3.363 2.422 1.00 95.00 104 LYS A N 1
ATOM 863 C CA . LYS A 1 104 ? -11.615 -3.514 2.820 1.00 95.00 104 LYS A CA 1
ATOM 864 C C . LYS A 1 104 ? -11.727 -4.464 4.008 1.00 95.00 104 LYS A C 1
ATOM 866 O O . LYS A 1 104 ? -12.364 -4.121 5.004 1.00 95.00 104 LYS A O 1
ATOM 871 N N . ASP A 1 105 ? -11.036 -5.598 3.956 1.00 91.81 105 ASP A N 1
ATOM 872 C CA . ASP A 1 105 ? -11.024 -6.579 5.036 1.00 91.81 105 ASP A CA 1
ATOM 873 C C . ASP A 1 105 ? -10.480 -6.007 6.347 1.00 91.81 105 ASP A C 1
ATOM 875 O O . ASP A 1 105 ? -11.054 -6.256 7.415 1.00 91.81 105 ASP A O 1
ATOM 879 N N . ARG A 1 106 ? -9.396 -5.223 6.310 1.00 93.75 106 ARG A N 1
ATOM 880 C CA . ARG A 1 106 ? -8.922 -4.511 7.504 1.00 93.75 106 ARG A CA 1
ATOM 881 C C . ARG A 1 106 ? -9.977 -3.522 7.995 1.00 93.75 106 ARG A C 1
ATOM 883 O O . ARG A 1 106 ? -10.301 -3.524 9.184 1.00 93.75 106 ARG A O 1
ATOM 890 N N . ARG A 1 107 ? -10.546 -2.718 7.094 1.00 94.00 107 ARG A N 1
ATOM 891 C CA . ARG A 1 107 ? -11.498 -1.657 7.446 1.00 94.00 107 ARG A CA 1
ATOM 892 C C . ARG A 1 107 ? -12.750 -2.198 8.132 1.00 94.00 107 ARG A C 1
ATOM 894 O O . ARG A 1 107 ? -13.218 -1.604 9.100 1.00 94.00 107 ARG A O 1
ATOM 901 N N . VAL A 1 108 ? -13.257 -3.351 7.693 1.00 94.81 108 VAL A N 1
ATOM 902 C CA . VAL A 1 108 ? -14.383 -4.035 8.350 1.00 94.81 108 VAL A CA 1
ATOM 903 C C . VAL A 1 108 ? -14.057 -4.360 9.812 1.00 94.81 108 VAL A C 1
ATOM 905 O O . VAL A 1 108 ? -14.882 -4.127 10.697 1.00 94.81 108 VAL A O 1
ATOM 908 N N . MET A 1 109 ? -12.849 -4.851 10.099 1.00 92.31 109 MET A N 1
ATOM 909 C CA . MET A 1 109 ? -12.439 -5.181 11.471 1.00 92.31 109 MET A CA 1
ATOM 910 C C . MET A 1 109 ? -12.254 -3.945 12.348 1.00 92.31 109 MET A C 1
ATOM 912 O O . MET A 1 109 ? -12.581 -3.987 13.535 1.00 92.31 109 MET A O 1
ATOM 916 N N . GLU A 1 110 ? -11.760 -2.849 11.779 1.00 93.62 110 GLU A N 1
ATOM 917 C CA . GLU A 1 110 ? -11.666 -1.567 12.482 1.00 93.62 110 GLU A CA 1
ATOM 918 C C . GLU A 1 110 ? -13.043 -1.041 12.862 1.00 93.62 110 GLU A C 1
ATOM 920 O O . GLU A 1 110 ? -13.272 -0.716 14.024 1.00 93.62 110 GLU A O 1
ATOM 925 N N . LEU A 1 111 ? -13.991 -1.072 11.925 1.00 95.69 111 LEU A N 1
ATOM 926 C CA . LEU A 1 111 ? -15.365 -0.659 12.187 1.00 95.69 111 LEU A CA 1
ATOM 927 C C . LEU A 1 111 ? -16.009 -1.516 13.292 1.00 95.69 111 LEU A C 1
ATOM 929 O O . LEU A 1 111 ? -16.734 -1.013 14.151 1.00 95.69 111 LEU A O 1
ATOM 933 N N . LEU A 1 112 ? -15.734 -2.825 13.308 1.00 94.94 112 LEU A N 1
ATOM 934 C CA . LEU A 1 112 ? -16.184 -3.709 14.386 1.00 94.94 112 LEU A CA 1
ATOM 935 C C . LEU A 1 112 ? -15.555 -3.338 15.736 1.00 94.94 112 LEU A C 1
ATOM 937 O O . LEU A 1 112 ? -16.251 -3.355 16.755 1.00 94.94 112 LEU A O 1
ATOM 941 N N . LYS A 1 113 ? -14.265 -2.988 15.758 1.00 94.75 113 LYS A N 1
ATOM 942 C CA . LYS A 1 113 ? -13.567 -2.523 16.964 1.00 94.75 113 LYS A CA 1
ATOM 943 C C . LYS A 1 113 ? -14.169 -1.222 17.486 1.00 94.75 113 LYS A C 1
ATOM 945 O O . LYS A 1 113 ? -14.462 -1.148 18.678 1.00 94.75 113 LYS A O 1
ATOM 950 N N . GLU A 1 114 ? -14.410 -0.250 16.610 1.00 94.94 114 GLU A N 1
ATOM 951 C CA . GLU A 1 114 ? -15.057 1.029 16.928 1.00 94.94 114 GLU A CA 1
ATOM 952 C C . GLU A 1 114 ? -16.447 0.799 17.540 1.00 94.94 114 GLU A C 1
ATOM 954 O O . GLU A 1 114 ? -16.709 1.224 18.666 1.00 94.94 114 GLU A O 1
ATOM 959 N N . LYS A 1 115 ? -17.301 -0.003 16.888 1.00 95.19 115 LYS A N 1
ATOM 960 C CA . LYS A 1 115 ? -18.638 -0.345 17.411 1.00 95.19 115 LYS A CA 1
ATOM 961 C C . LYS A 1 115 ? -18.585 -1.024 18.782 1.00 95.19 115 LYS A C 1
ATOM 963 O O . LYS A 1 115 ? -19.389 -0.724 19.666 1.00 95.19 115 LYS A O 1
ATOM 968 N N . LYS A 1 116 ? -17.650 -1.959 18.990 1.00 94.00 116 LYS A N 1
ATOM 969 C CA . LYS A 1 116 ? -17.477 -2.629 20.292 1.00 94.00 116 LYS A CA 1
ATOM 970 C C . LYS A 1 116 ? -16.956 -1.678 21.364 1.00 94.00 116 LYS A C 1
ATOM 972 O O . LYS A 1 116 ? -17.357 -1.799 22.522 1.00 94.00 116 LYS A O 1
ATOM 977 N N . TYR A 1 117 ? -16.107 -0.730 20.988 1.00 94.38 117 TYR A N 1
ATOM 978 C CA . TYR A 1 117 ? -15.622 0.304 21.888 1.00 94.38 117 TYR A CA 1
ATOM 979 C C . TYR A 1 117 ? -16.747 1.248 22.324 1.00 94.38 117 TYR A C 1
ATOM 981 O O . TYR A 1 117 ? -16.900 1.508 23.517 1.00 94.38 117 TYR A O 1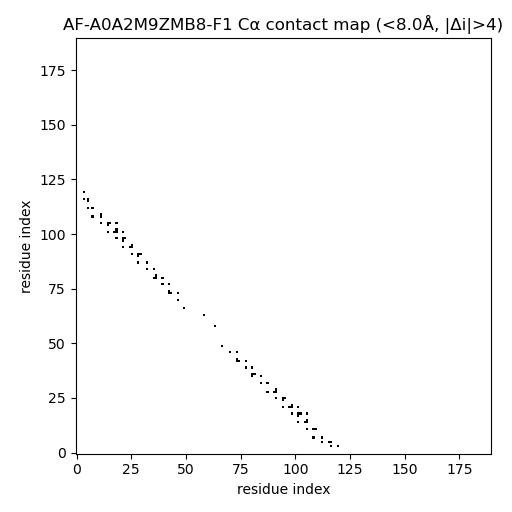
ATOM 989 N N . GLU A 1 118 ? -17.609 1.674 21.401 1.00 94.88 118 GLU A N 1
ATOM 990 C CA . GLU A 1 118 ? -18.791 2.476 21.731 1.00 94.88 118 GLU A CA 1
ATOM 991 C C . GLU A 1 118 ? -19.737 1.752 22.695 1.00 94.88 118 GLU A C 1
ATOM 993 O O . GLU A 1 118 ? -20.222 2.346 23.660 1.00 94.88 118 GLU A O 1
ATOM 998 N N . GLN A 1 119 ? -19.988 0.457 22.471 1.00 93.44 119 GLN A N 1
ATOM 999 C CA . GLN A 1 119 ? -20.800 -0.367 23.374 1.00 93.44 119 GLN A CA 1
ATOM 1000 C C . GLN A 1 119 ? -20.186 -0.440 24.776 1.00 93.44 119 GLN A C 1
ATOM 1002 O O . GLN A 1 119 ? -20.893 -0.276 25.773 1.00 93.44 119 GLN A O 1
ATOM 1007 N N . PHE A 1 120 ? -18.869 -0.645 24.854 1.00 93.62 120 PHE A N 1
ATOM 1008 C CA . PHE A 1 120 ? -18.140 -0.634 26.117 1.00 93.62 120 PHE A CA 1
ATOM 1009 C C . PHE A 1 120 ? -18.275 0.717 26.830 1.00 93.62 120 PHE A C 1
ATOM 1011 O O . PHE A 1 120 ? -18.606 0.742 28.014 1.00 93.62 120 PHE A O 1
ATOM 1018 N N . LEU A 1 121 ? -18.095 1.829 26.112 1.00 93.25 121 LEU A N 1
ATOM 1019 C CA . LEU A 1 121 ? -18.185 3.174 26.676 1.00 93.25 121 LEU A CA 1
ATOM 1020 C C . LEU A 1 121 ? -19.598 3.489 27.187 1.00 93.25 121 LEU A C 1
ATOM 1022 O O . LEU A 1 121 ? -19.750 4.029 28.281 1.00 93.25 121 LEU A O 1
ATOM 1026 N N . LYS A 1 122 ? -20.640 3.109 26.437 1.00 93.31 122 LYS A N 1
ATOM 1027 C CA . LYS A 1 122 ? -22.043 3.244 26.868 1.00 93.31 122 LYS A CA 1
ATOM 1028 C C . LYS A 1 122 ? -22.313 2.445 28.145 1.00 93.31 122 LYS A C 1
ATOM 1030 O O . LYS A 1 122 ? -22.894 2.973 29.091 1.00 93.31 122 LYS A O 1
ATOM 1035 N N . GLY A 1 123 ? -21.860 1.191 28.194 1.00 92.12 123 GLY A N 1
ATOM 1036 C CA . GLY A 1 123 ? -21.998 0.341 29.377 1.00 92.12 123 GLY A CA 1
ATOM 1037 C C . GLY A 1 123 ? -21.227 0.876 30.586 1.00 92.12 123 GLY A C 1
ATOM 1038 O O . GLY A 1 123 ? -21.736 0.834 31.703 1.00 92.12 123 GLY A O 1
ATOM 1039 N N . TYR A 1 124 ? -20.030 1.416 30.360 1.00 91.75 124 TYR A N 1
ATOM 1040 C CA . TYR A 1 124 ? -19.202 2.031 31.391 1.00 91.75 124 TYR A CA 1
ATOM 1041 C C . TYR A 1 124 ? -19.882 3.265 31.996 1.00 91.75 124 TYR A C 1
ATOM 1043 O O . TYR A 1 124 ? -20.119 3.289 33.201 1.00 91.75 124 TYR A O 1
ATOM 1051 N N . LYS A 1 125 ? -20.323 4.213 31.157 1.00 91.88 125 LYS A N 1
ATOM 1052 C CA . LYS A 1 125 ? -21.055 5.414 31.596 1.00 91.88 125 LYS A CA 1
ATOM 1053 C C . LYS A 1 125 ? -22.332 5.072 32.364 1.00 91.88 125 LYS A C 1
ATOM 1055 O O . LYS A 1 125 ? -22.643 5.717 33.360 1.00 91.88 125 LYS A O 1
ATOM 1060 N N . LYS A 1 126 ? -23.069 4.040 31.930 1.00 93.94 126 LYS A N 1
ATOM 1061 C CA . LYS A 1 126 ? -24.269 3.575 32.642 1.00 93.94 126 LYS A CA 1
ATOM 1062 C C . LYS A 1 126 ? -23.931 3.075 34.049 1.00 93.94 126 LYS A C 1
ATOM 1064 O O . LYS A 1 126 ? -24.651 3.401 34.983 1.00 93.94 126 LYS A O 1
ATOM 1069 N N . ARG A 1 127 ? -22.848 2.307 34.207 1.00 91.94 127 ARG A N 1
ATOM 1070 C CA . ARG A 1 127 ? -22.404 1.822 35.524 1.00 91.94 127 ARG A CA 1
ATOM 1071 C C . ARG A 1 127 ? -21.929 2.961 36.413 1.00 91.94 127 ARG A C 1
ATOM 1073 O O . ARG A 1 127 ? -22.344 3.004 37.559 1.00 91.94 127 ARG A O 1
ATOM 1080 N N . GLU A 1 128 ? -21.129 3.884 35.879 1.00 91.62 128 GLU A N 1
ATOM 1081 C CA . GLU A 1 128 ? -20.681 5.059 36.637 1.00 91.62 128 GLU A CA 1
ATOM 1082 C C . GLU A 1 128 ? -21.860 5.890 37.142 1.00 91.62 128 GLU A C 1
ATOM 1084 O O . GLU A 1 128 ? -21.885 6.275 38.308 1.00 91.62 128 GLU A O 1
ATOM 1089 N N . ARG A 1 129 ? -22.875 6.096 36.296 1.00 93.12 129 ARG A N 1
ATOM 1090 C CA . ARG A 1 129 ? -24.101 6.789 36.690 1.00 93.12 129 ARG A CA 1
ATOM 1091 C C . ARG A 1 129 ? -24.818 6.081 37.842 1.00 93.12 129 ARG A C 1
ATOM 1093 O O . ARG A 1 129 ? -25.141 6.737 38.822 1.00 93.12 129 ARG A O 1
ATOM 1100 N N . ILE A 1 130 ? -25.016 4.765 37.745 1.00 94.12 130 ILE A N 1
ATOM 1101 C CA . ILE A 1 130 ? -25.655 3.971 38.809 1.00 94.12 130 ILE A CA 1
ATOM 1102 C C . ILE A 1 130 ? -24.856 4.084 40.111 1.00 94.12 130 ILE A C 1
ATOM 1104 O O . ILE A 1 130 ? -25.422 4.406 41.148 1.00 94.12 130 ILE A O 1
ATOM 1108 N N . THR A 1 131 ? -23.533 3.914 40.058 1.00 93.50 131 THR A N 1
ATOM 1109 C CA . THR A 1 131 ? -22.691 4.030 41.257 1.00 93.50 131 THR A CA 1
ATOM 1110 C C . THR A 1 131 ? -22.720 5.435 41.860 1.00 93.50 131 THR A C 1
ATOM 1112 O O . THR A 1 131 ? -22.688 5.582 43.077 1.00 93.50 131 THR A O 1
ATOM 1115 N N . ALA A 1 132 ? -22.808 6.481 41.033 1.00 92.94 132 ALA A N 1
ATOM 1116 C CA . ALA A 1 132 ? -22.920 7.854 41.513 1.00 92.94 132 ALA A CA 1
ATOM 1117 C C . ALA A 1 132 ? -24.278 8.110 42.185 1.00 92.94 132 ALA A C 1
ATOM 1119 O O . ALA A 1 132 ? -24.323 8.741 43.239 1.00 92.94 132 ALA A O 1
ATOM 1120 N N . GLU A 1 133 ? -25.366 7.587 41.611 1.00 94.25 133 GLU A N 1
ATOM 1121 C CA . GLU A 1 133 ? -26.712 7.642 42.193 1.00 94.25 133 GLU A CA 1
ATOM 1122 C C . GLU A 1 133 ? -26.769 6.882 43.533 1.00 94.25 133 GLU A C 1
ATOM 1124 O O . GLU A 1 133 ? -27.266 7.424 44.517 1.00 94.25 133 GLU A O 1
ATOM 1129 N N . GLU A 1 134 ? -26.180 5.686 43.628 1.00 93.75 134 GLU A N 1
ATOM 1130 C CA . GLU A 1 134 ? -26.077 4.912 44.879 1.00 93.75 134 GLU A CA 1
ATOM 1131 C C . GLU A 1 134 ? -25.284 5.656 45.970 1.00 93.75 134 GLU A C 1
ATOM 1133 O O . GLU A 1 134 ? -25.705 5.733 47.130 1.00 93.75 134 GLU A O 1
ATOM 1138 N N . VAL A 1 135 ? -24.148 6.262 45.610 1.00 94.44 135 VAL A N 1
ATOM 1139 C CA . VAL A 1 135 ? -23.342 7.071 46.539 1.00 94.44 135 VAL A CA 1
ATOM 1140 C C . VAL A 1 135 ? -24.100 8.327 46.978 1.00 94.44 135 VAL A C 1
ATOM 1142 O O . VAL A 1 135 ? -24.041 8.708 48.145 1.00 94.44 135 VAL A O 1
ATOM 1145 N N . PHE A 1 136 ? -24.842 8.965 46.074 1.00 95.62 136 PHE A N 1
ATOM 1146 C CA . PHE A 1 136 ? -25.666 10.124 46.405 1.00 95.62 136 PHE A CA 1
ATOM 1147 C C . PHE A 1 136 ? -26.807 9.757 47.364 1.00 95.62 136 PHE A C 1
ATOM 1149 O O . PHE A 1 136 ? -26.979 10.407 48.396 1.00 95.62 136 PHE A O 1
ATOM 1156 N N . LEU A 1 137 ? -27.547 8.684 47.069 1.00 94.50 137 LEU A N 1
ATOM 1157 C CA . LEU A 1 137 ? -28.647 8.208 47.907 1.00 94.50 137 LEU A CA 1
ATOM 1158 C C . LEU A 1 137 ? -28.165 7.775 49.294 1.00 94.50 137 LEU A C 1
ATOM 1160 O O . LEU A 1 137 ? -28.806 8.111 50.287 1.00 94.50 137 LEU A O 1
ATOM 1164 N N . SER A 1 138 ? -27.028 7.080 49.388 1.00 93.06 138 SER A N 1
ATOM 1165 C CA . SER A 1 138 ? -26.477 6.665 50.686 1.00 93.06 138 SER A CA 1
ATOM 1166 C C . SER A 1 138 ? -26.106 7.862 51.570 1.00 93.06 138 SER A C 1
ATOM 1168 O O . SER A 1 138 ? -26.473 7.875 52.746 1.00 93.06 138 SER A O 1
ATOM 1170 N N . LYS A 1 139 ? -25.487 8.907 51.003 1.00 92.75 139 LYS A N 1
ATOM 1171 C CA . LYS A 1 139 ? -25.219 10.170 51.713 1.00 92.75 139 LYS A CA 1
ATOM 1172 C C . LYS A 1 139 ? -26.498 10.877 52.154 1.00 92.75 139 LYS A C 1
ATOM 1174 O O . LYS A 1 139 ? -26.587 11.332 53.287 1.00 92.75 139 LYS A O 1
ATOM 1179 N N . LEU A 1 140 ? -27.504 10.945 51.285 1.00 93.56 140 LEU A N 1
ATOM 1180 C CA . LEU A 1 140 ? -28.772 11.601 51.608 1.00 93.56 140 LEU A CA 1
ATOM 1181 C C . LEU A 1 140 ? -29.517 10.876 52.741 1.00 93.56 140 LEU A C 1
ATOM 1183 O O . LEU A 1 140 ? -30.095 11.517 53.615 1.00 93.56 140 LEU A O 1
ATOM 1187 N N . VAL A 1 141 ? -29.464 9.540 52.765 1.00 93.25 141 VAL A N 1
ATOM 1188 C CA . VAL A 1 141 ? -29.998 8.733 53.872 1.00 93.25 141 VAL A CA 1
ATOM 1189 C C . VAL A 1 141 ? -29.227 8.977 55.171 1.00 93.25 141 VAL A C 1
ATOM 1191 O O . VAL A 1 141 ? -29.857 9.040 56.225 1.00 93.25 141 VAL A O 1
ATOM 1194 N N . GLN A 1 142 ? -27.899 9.124 55.122 1.00 91.31 142 GLN A N 1
ATOM 1195 C CA . GLN A 1 142 ? -27.099 9.475 56.302 1.00 91.31 142 GLN A CA 1
ATOM 1196 C C . GLN A 1 142 ? -27.508 10.836 56.874 1.00 91.31 142 GLN A C 1
ATOM 1198 O O . GLN A 1 142 ? -27.870 10.895 58.044 1.00 91.31 142 GLN A O 1
ATOM 1203 N N . ILE A 1 143 ? -27.574 11.875 56.036 1.00 91.25 143 ILE A N 1
ATOM 1204 C CA . ILE A 1 143 ? -27.974 13.229 56.452 1.00 91.25 143 ILE A CA 1
ATOM 1205 C C . ILE A 1 143 ? -29.374 13.214 57.081 1.00 91.25 143 ILE A C 1
ATOM 1207 O O . ILE A 1 143 ? -29.563 13.698 58.190 1.00 91.25 143 ILE A O 1
ATOM 1211 N N . ARG A 1 144 ? -30.356 12.565 56.438 1.00 87.00 144 ARG A N 1
ATOM 1212 C CA . ARG A 1 144 ? -31.715 12.457 57.000 1.00 87.00 144 ARG A CA 1
ATOM 1213 C C . ARG A 1 144 ? -31.760 11.721 58.339 1.00 87.00 144 ARG A C 1
ATOM 1215 O O . ARG A 1 144 ? -32.602 12.029 59.179 1.00 87.00 144 ARG A O 1
ATOM 1222 N N . ARG A 1 145 ? -30.906 10.710 58.537 1.00 83.50 145 ARG A N 1
ATOM 1223 C CA . ARG A 1 145 ? -30.805 10.004 59.824 1.00 83.50 145 ARG A CA 1
ATOM 1224 C C . ARG A 1 145 ? -30.211 10.901 60.900 1.00 83.50 145 ARG A C 1
ATOM 1226 O O . ARG A 1 145 ? -30.687 10.837 62.027 1.00 83.50 145 ARG A O 1
ATOM 1233 N N . GLU A 1 146 ? -29.209 11.706 60.562 1.00 81.75 146 GLU A N 1
ATOM 1234 C CA . GLU A 1 146 ? -28.608 12.690 61.467 1.00 81.75 146 GLU A CA 1
ATOM 1235 C C . GLU A 1 146 ? -29.638 13.748 61.878 1.00 81.75 146 GLU A C 1
ATOM 1237 O O . GLU A 1 146 ? -29.876 13.916 63.071 1.00 81.75 146 GLU A O 1
ATOM 1242 N N . GLU A 1 147 ? -30.354 14.340 60.917 1.00 82.31 147 GLU A N 1
ATOM 1243 C CA . GLU A 1 147 ? -31.444 15.297 61.167 1.00 82.31 147 GLU A CA 1
ATOM 1244 C C . GLU A 1 147 ? -32.546 14.699 62.060 1.00 82.31 147 GLU A C 1
ATOM 1246 O O . GLU A 1 147 ? -32.990 15.320 63.028 1.00 82.31 147 GLU A O 1
ATOM 1251 N N . ALA A 1 148 ? -32.974 13.462 61.783 1.00 76.75 148 ALA A N 1
ATOM 1252 C CA . ALA A 1 148 ? -33.958 12.769 62.614 1.00 76.75 148 ALA A CA 1
ATOM 1253 C C . ALA A 1 148 ? -33.433 12.506 64.038 1.00 76.75 148 ALA A C 1
ATOM 1255 O O . ALA A 1 148 ? -34.186 12.626 65.005 1.00 76.75 148 ALA A O 1
ATOM 1256 N N . HIS A 1 149 ? -32.146 12.178 64.182 1.00 72.81 149 HIS A N 1
ATOM 1257 C CA . HIS A 1 149 ? -31.508 11.994 65.484 1.00 72.81 149 HIS A CA 1
ATOM 1258 C C . HIS A 1 149 ? -31.385 13.301 66.273 1.00 72.81 149 HIS A C 1
ATOM 1260 O O . HIS A 1 149 ? -31.524 13.283 67.497 1.00 72.81 149 HIS A O 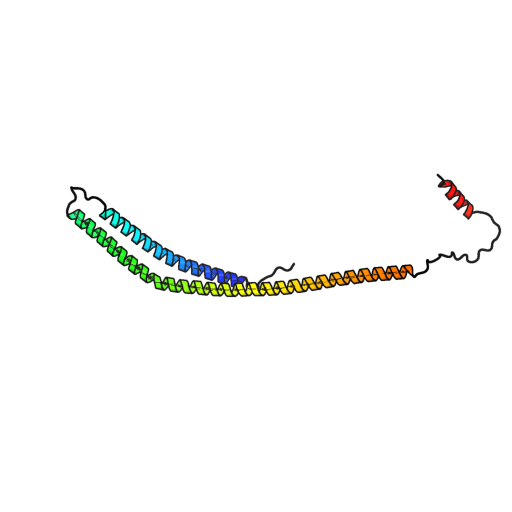1
ATOM 1266 N N . GLU A 1 150 ? -31.113 14.422 65.607 1.00 72.00 150 GLU A N 1
ATOM 1267 C CA . GLU A 1 150 ? -31.052 15.746 66.230 1.00 72.00 150 GLU A CA 1
ATOM 1268 C C . GLU A 1 150 ? -32.432 16.220 66.698 1.00 72.00 150 GLU A C 1
ATOM 1270 O O . GLU A 1 150 ? -32.567 16.700 67.825 1.00 72.00 150 GLU A O 1
ATOM 1275 N N . LEU A 1 151 ? -33.474 15.990 65.894 1.00 67.31 151 LEU A N 1
ATOM 1276 C CA . LEU A 1 151 ? -34.865 16.258 66.273 1.00 67.31 151 LEU A CA 1
ATOM 1277 C C . LEU A 1 151 ? -35.351 15.371 67.431 1.00 67.31 151 LEU A C 1
ATOM 1279 O O . LEU A 1 151 ? -36.156 15.813 68.246 1.00 67.31 151 LEU A O 1
ATOM 1283 N N . ASP A 1 152 ? -34.886 14.123 67.526 1.00 67.25 152 ASP A N 1
ATOM 1284 C CA . ASP A 1 152 ? -35.211 13.246 68.660 1.00 67.25 152 ASP A CA 1
ATOM 1285 C C . ASP A 1 152 ? -34.465 13.668 69.939 1.00 67.25 152 ASP A C 1
ATOM 1287 O O . ASP A 1 152 ? -35.008 13.592 71.040 1.00 67.25 152 ASP A O 1
ATOM 1291 N N . LYS A 1 153 ? -33.235 14.188 69.819 1.00 61.47 153 LYS A N 1
ATOM 1292 C CA . LYS A 1 153 ? -32.495 14.756 70.959 1.00 61.47 153 LYS A CA 1
ATOM 1293 C C . LYS A 1 153 ? -33.137 16.032 71.501 1.00 61.47 153 LYS A C 1
ATOM 1295 O O . LYS A 1 153 ? -33.126 16.209 72.713 1.00 61.47 153 LYS A O 1
ATOM 1300 N N . SER A 1 154 ? -33.694 16.893 70.648 1.00 62.19 154 SER A N 1
ATOM 1301 C CA . SER A 1 154 ? -34.343 18.138 71.089 1.00 62.19 154 SER A CA 1
ATOM 1302 C C . SER A 1 154 ? -35.708 17.921 71.751 1.00 62.19 154 SER A C 1
ATOM 1304 O O . SER A 1 154 ? -36.137 18.761 72.535 1.00 62.19 154 SER A O 1
ATOM 1306 N N . LYS A 1 155 ? -36.376 16.792 71.472 1.00 63.00 155 LYS A N 1
ATOM 1307 C CA . LYS A 1 155 ? -37.653 16.399 72.098 1.00 63.00 155 LYS A CA 1
ATOM 1308 C C . LYS A 1 155 ? -37.503 15.638 73.413 1.00 63.00 155 LYS A C 1
ATOM 1310 O O . LYS A 1 155 ? -38.489 15.467 74.123 1.00 63.00 155 LYS A O 1
ATOM 1315 N N . ARG A 1 156 ? -36.310 15.128 73.724 1.00 60.34 156 ARG A N 1
ATOM 1316 C CA . ARG A 1 156 ? -36.049 14.485 75.015 1.00 60.34 156 ARG A CA 1
ATOM 1317 C C . ARG A 1 156 ? -35.855 15.575 76.056 1.00 60.34 156 ARG A C 1
ATOM 1319 O O . ARG A 1 156 ? -34.915 16.358 75.941 1.00 60.34 156 ARG A O 1
ATOM 1326 N N . ASP A 1 157 ? -36.712 15.588 77.073 1.00 58.38 157 ASP A N 1
ATOM 1327 C CA . ASP A 1 157 ? -36.526 16.459 78.231 1.00 58.38 157 ASP A CA 1
ATOM 1328 C C . ASP A 1 157 ? -35.102 16.282 78.782 1.00 58.38 157 ASP A C 1
ATOM 1330 O O . ASP A 1 157 ? -34.595 15.147 78.831 1.00 58.38 157 ASP A O 1
ATOM 1334 N N . PRO A 1 158 ? -34.416 17.375 79.170 1.00 64.62 158 PRO A N 1
ATOM 1335 C CA . PRO A 1 158 ? -33.097 17.265 79.764 1.00 64.62 158 PRO A CA 1
ATOM 1336 C C . PRO A 1 158 ? -33.214 16.329 80.962 1.00 64.62 158 PRO A C 1
ATOM 1338 O O . PRO A 1 158 ? -34.032 16.545 81.854 1.00 64.62 158 PRO A O 1
ATOM 1341 N N . LYS A 1 159 ? -32.418 15.256 80.966 1.00 61.09 159 LYS A N 1
ATOM 1342 C CA . LYS A 1 159 ? -32.363 14.334 82.099 1.00 61.09 159 LYS A CA 1
ATOM 1343 C C . LYS A 1 159 ? -31.852 15.116 83.305 1.00 61.09 159 LYS A C 1
ATOM 1345 O O . LYS A 1 159 ? -30.645 15.278 83.469 1.00 61.09 159 LYS A O 1
ATOM 1350 N N . ILE A 1 160 ? -32.769 15.619 84.125 1.00 56.25 160 ILE A N 1
ATOM 1351 C CA . ILE A 1 160 ? -32.442 16.169 85.432 1.00 56.25 160 ILE A CA 1
ATOM 1352 C C . ILE A 1 160 ? -31.958 14.980 86.249 1.00 56.25 160 ILE A C 1
ATOM 1354 O O . ILE A 1 160 ? -32.713 14.058 86.553 1.00 56.25 160 ILE A O 1
ATOM 1358 N N . PHE A 1 161 ? -30.660 14.967 86.529 1.00 49.78 161 PHE A N 1
ATOM 1359 C CA .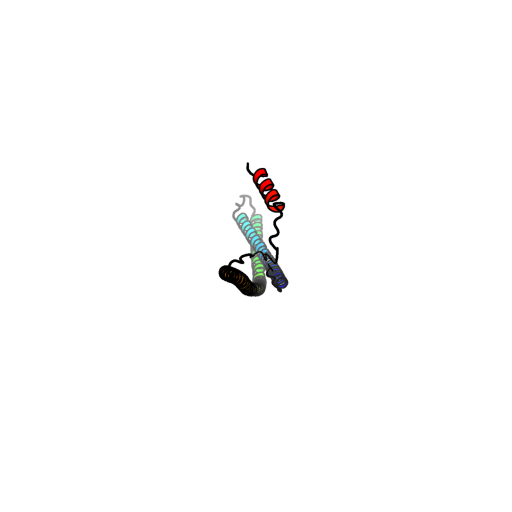 PHE A 1 161 ? -30.043 13.967 87.380 1.00 49.78 161 PHE A CA 1
ATOM 1360 C C . PHE A 1 161 ? -30.451 14.289 88.820 1.00 49.78 161 PHE A C 1
ATOM 1362 O O . PHE A 1 161 ? -29.791 15.061 89.511 1.00 49.78 161 PHE A O 1
ATOM 1369 N N . THR A 1 162 ? -31.599 13.779 89.256 1.00 58.38 162 THR A N 1
ATOM 1370 C CA . THR A 1 162 ? -31.985 13.855 90.664 1.00 58.38 162 THR A CA 1
ATOM 1371 C C . THR A 1 162 ? -31.140 12.846 91.431 1.00 58.38 162 THR A C 1
ATOM 1373 O O . THR A 1 162 ? -31.236 11.644 91.183 1.00 58.38 162 THR A O 1
ATOM 1376 N N . PHE A 1 163 ? -30.286 13.331 92.334 1.00 48.19 163 PHE A N 1
ATOM 1377 C CA . PHE A 1 163 ? -29.609 12.469 93.298 1.00 48.19 163 PHE A CA 1
ATOM 1378 C C . PHE A 1 163 ? -30.665 11.831 94.203 1.00 48.19 163 PHE A C 1
ATOM 1380 O O . PHE A 1 163 ? -31.412 12.531 94.883 1.00 48.19 163 PHE A O 1
ATOM 1387 N N . ASP A 1 164 ? -30.729 10.503 94.176 1.00 47.62 164 ASP A N 1
ATOM 1388 C CA . ASP A 1 164 ? -31.592 9.690 95.028 1.00 47.62 164 ASP A CA 1
ATOM 1389 C C . ASP A 1 164 ? -31.011 9.730 96.453 1.00 47.62 164 ASP A C 1
ATOM 1391 O O . ASP A 1 164 ? -30.191 8.893 96.831 1.00 47.62 164 ASP A O 1
ATOM 1395 N N . THR A 1 165 ? -31.347 10.754 97.245 1.00 55.44 165 THR A N 1
ATOM 1396 C CA . THR A 1 165 ? -31.064 10.748 98.688 1.00 55.44 165 THR A CA 1
ATOM 1397 C C . THR A 1 165 ? -32.058 9.811 99.366 1.00 55.44 165 THR A C 1
ATOM 1399 O O . THR A 1 165 ? -33.024 10.258 99.982 1.00 55.44 165 THR A O 1
ATOM 1402 N N . ARG A 1 166 ? -31.837 8.502 99.210 1.00 39.91 166 ARG A N 1
ATOM 1403 C CA . ARG A 1 166 ? -32.461 7.482 100.055 1.00 39.91 166 ARG A CA 1
ATOM 1404 C C . ARG A 1 166 ? -31.923 7.641 101.472 1.00 39.91 166 ARG A C 1
ATOM 1406 O O . ARG A 1 166 ? -30.719 7.534 101.683 1.00 39.91 166 ARG A O 1
ATOM 1413 N N . ASP A 1 167 ? -32.835 7.939 102.389 1.00 44.62 167 ASP A N 1
ATOM 1414 C CA . ASP A 1 167 ? -32.765 7.682 103.827 1.00 44.62 167 ASP A CA 1
ATOM 1415 C C . ASP A 1 167 ? -31.399 7.929 104.487 1.00 44.62 167 ASP A C 1
ATOM 1417 O O . ASP A 1 167 ? -30.677 7.003 104.847 1.00 44.62 167 ASP A O 1
ATOM 1421 N N . PHE A 1 168 ? -31.062 9.203 104.703 1.00 40.28 168 PHE A N 1
ATOM 1422 C CA . PHE A 1 168 ? -30.092 9.573 105.733 1.00 40.28 168 PHE A CA 1
ATOM 1423 C C . PHE A 1 168 ? -30.801 10.420 106.786 1.00 40.28 168 PHE A C 1
ATOM 1425 O O . PHE A 1 168 ? -31.093 11.602 106.581 1.00 40.28 168 PHE A O 1
ATOM 1432 N N . GLU A 1 169 ? -31.121 9.781 107.910 1.00 37.75 169 GLU A N 1
ATOM 1433 C CA . GLU A 1 169 ? -31.578 10.451 109.119 1.00 37.75 169 GLU A CA 1
ATOM 1434 C C . GLU A 1 169 ? -30.567 11.540 109.499 1.00 37.75 169 GLU A C 1
ATOM 1436 O O . GLU A 1 169 ? -29.373 11.284 109.673 1.00 37.75 169 GLU A O 1
ATOM 1441 N N . ARG A 1 170 ? -31.048 12.782 109.619 1.00 49.03 170 ARG A N 1
ATOM 1442 C CA . ARG A 1 170 ? -30.273 13.893 110.176 1.00 49.03 170 ARG A CA 1
ATOM 1443 C C . ARG A 1 170 ? -30.034 13.625 111.661 1.00 49.03 170 ARG A C 1
ATOM 1445 O O . ARG A 1 170 ? -30.815 14.060 112.502 1.00 49.03 170 ARG A O 1
ATOM 1452 N N . THR A 1 171 ? -28.945 12.939 111.978 1.00 37.34 171 THR A N 1
ATOM 1453 C CA . THR A 1 171 ? -28.356 12.938 113.317 1.00 37.34 171 THR A CA 1
ATOM 1454 C C . THR A 1 171 ? -27.171 13.899 113.321 1.00 37.34 171 THR A C 1
ATOM 1456 O O . THR A 1 171 ? -26.311 13.876 112.444 1.00 37.34 171 THR A O 1
ATOM 1459 N N . GLY A 1 172 ? -27.204 14.850 114.254 1.00 51.31 172 GLY A N 1
ATOM 1460 C CA . GLY A 1 172 ? -26.256 15.955 114.339 1.00 51.31 172 GLY A CA 1
ATOM 1461 C C . GLY A 1 172 ? -24.861 15.499 114.756 1.00 51.31 172 GLY A C 1
ATOM 1462 O O . GLY A 1 172 ? -24.549 15.483 115.943 1.00 51.31 172 GLY A O 1
ATOM 1463 N N . GLN A 1 173 ? -24.021 15.196 113.771 1.00 39.59 173 GLN A N 1
ATOM 1464 C CA . GLN A 1 173 ? -22.568 15.242 113.887 1.00 39.59 173 GLN A CA 1
ATOM 1465 C C . GLN A 1 173 ? -21.997 15.971 112.669 1.00 39.59 173 GLN A C 1
ATOM 1467 O O . GLN A 1 173 ? -22.218 15.603 111.518 1.00 39.59 173 GLN A O 1
ATOM 1472 N N . GLU A 1 174 ? -21.321 17.069 112.969 1.00 44.16 174 GLU A N 1
ATOM 1473 C CA . GLU A 1 174 ? -20.796 18.065 112.052 1.00 44.16 174 GLU A CA 1
ATOM 1474 C C . GLU A 1 174 ? -19.729 17.497 111.088 1.00 44.16 174 GLU A C 1
ATOM 1476 O O . GLU A 1 174 ? -18.822 16.757 111.465 1.00 44.16 174 GLU A O 1
ATOM 1481 N N . ASP A 1 175 ? -19.834 17.918 109.825 1.00 54.56 175 ASP A N 1
ATOM 1482 C CA . ASP A 1 175 ? -18.744 18.539 109.063 1.00 54.56 175 ASP A CA 1
ATOM 1483 C C . ASP A 1 175 ? -17.456 17.758 108.742 1.00 54.56 175 ASP A C 1
ATOM 1485 O O . ASP A 1 175 ? -16.358 18.317 108.763 1.00 54.56 175 ASP A O 1
ATOM 1489 N N . ALA A 1 176 ? -17.562 16.516 108.261 1.00 55.66 176 ALA A N 1
ATOM 1490 C CA . ALA A 1 176 ? -16.442 15.891 107.537 1.00 55.66 176 ALA A CA 1
ATOM 1491 C C . ALA A 1 176 ? -16.421 16.256 106.032 1.00 55.66 176 ALA A C 1
ATOM 1493 O O . ALA A 1 176 ? -15.379 16.620 105.488 1.00 55.66 17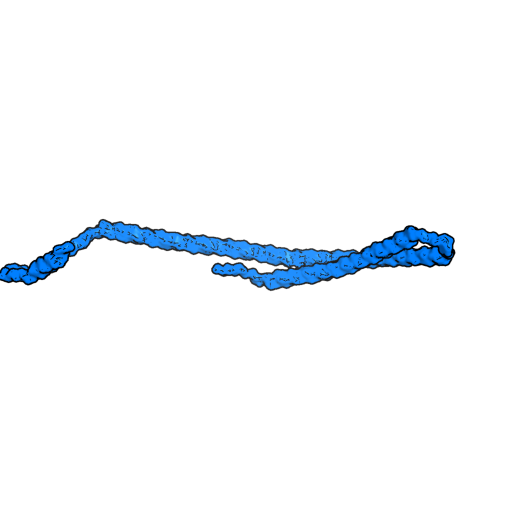6 ALA A O 1
ATOM 1494 N N . GLY A 1 177 ? -17.572 16.221 105.344 1.00 55.72 177 GLY A N 1
ATOM 1495 C CA . GLY A 1 177 ? -17.640 16.377 103.877 1.00 55.72 177 GLY A CA 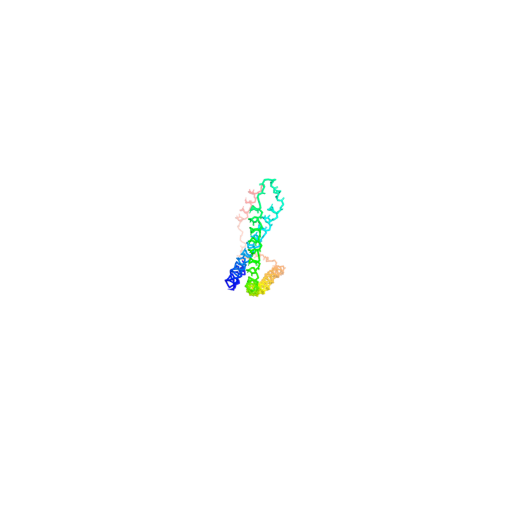1
ATOM 1496 C C . GLY A 1 177 ? -17.588 17.823 103.362 1.00 55.72 177 GLY A C 1
ATOM 1497 O O . GLY A 1 177 ? -16.955 18.105 102.345 1.00 55.72 177 GLY A O 1
ATOM 1498 N N . LEU A 1 178 ? -18.202 18.767 104.081 1.00 53.78 178 LEU A N 1
ATOM 1499 C CA . LEU A 1 178 ? -18.154 20.200 103.742 1.00 53.78 178 LEU A CA 1
ATOM 1500 C C . LEU A 1 178 ? -16.779 20.823 104.047 1.00 53.78 178 LEU A C 1
ATOM 1502 O O . LEU A 1 178 ? -16.371 21.781 103.388 1.00 53.78 178 LEU A O 1
ATOM 1506 N N . SER A 1 179 ? -16.038 20.240 104.995 1.00 58.50 179 SER A N 1
ATOM 1507 C CA . SER A 1 179 ? -14.665 20.624 105.344 1.00 58.50 179 SER A CA 1
ATOM 1508 C C . SER A 1 179 ? -13.681 20.325 104.205 1.00 58.50 179 SER A C 1
ATOM 1510 O O . SER A 1 179 ? -12.857 21.173 103.860 1.00 58.50 179 SER A O 1
ATOM 1512 N N . GLU A 1 180 ? -13.811 19.172 103.544 1.00 59.53 180 GLU A N 1
ATOM 1513 C CA . GLU A 1 180 ? -12.979 18.783 102.394 1.00 59.53 180 GLU A CA 1
ATOM 1514 C C . GLU A 1 180 ? -13.235 19.670 101.162 1.00 59.53 180 GLU A C 1
ATOM 1516 O O . GLU A 1 180 ? -12.294 20.143 100.521 1.00 59.53 180 GLU A O 1
ATOM 1521 N N . LEU A 1 181 ? -14.503 19.985 100.875 1.00 61.34 181 LEU A N 1
ATOM 1522 C CA . LEU A 1 181 ? -14.880 20.867 99.763 1.00 61.34 181 LEU A CA 1
ATOM 1523 C C . LEU A 1 181 ? -14.419 22.314 99.984 1.00 61.34 181 LEU A C 1
ATOM 1525 O O . LEU A 1 181 ? -13.938 22.959 99.051 1.00 61.34 181 LEU A O 1
ATOM 1529 N N . ARG A 1 182 ? -14.488 22.814 101.225 1.00 64.56 182 ARG A N 1
ATOM 1530 C CA . ARG A 1 182 ? -13.977 24.144 101.584 1.00 64.56 182 ARG A CA 1
ATOM 1531 C C . ARG A 1 182 ? -12.450 24.219 101.483 1.00 64.56 182 ARG A C 1
ATOM 1533 O O . ARG A 1 182 ? -11.932 25.207 100.969 1.00 64.56 182 ARG A O 1
ATOM 1540 N N . LYS A 1 183 ? -11.729 23.166 101.895 1.00 67.31 183 LYS A N 1
ATOM 1541 C CA . LYS A 1 183 ? -10.264 23.065 101.735 1.00 67.31 183 LYS A CA 1
ATOM 1542 C C . LYS A 1 183 ? -9.843 23.039 100.264 1.00 67.31 183 LYS A C 1
ATOM 1544 O O . LYS A 1 183 ? -8.851 23.669 99.907 1.00 67.31 183 LYS A O 1
ATOM 1549 N N . LEU A 1 184 ? -10.592 22.347 99.405 1.00 64.50 184 LEU A N 1
ATOM 1550 C CA . LEU A 1 184 ? -10.351 22.309 97.957 1.00 64.50 184 LEU A CA 1
ATOM 1551 C C . LEU A 1 184 ? -10.603 23.665 97.287 1.00 64.50 184 LEU A C 1
ATOM 1553 O O . LEU A 1 184 ? -9.800 24.088 96.455 1.00 64.50 184 LEU A O 1
ATOM 1557 N N . TYR A 1 185 ? -11.670 24.363 97.685 1.00 70.00 185 TYR A N 1
ATOM 1558 C CA . TYR A 1 185 ? -12.008 25.684 97.154 1.00 70.00 185 TYR A CA 1
ATOM 1559 C C . TYR A 1 185 ? -10.976 26.752 97.550 1.00 70.00 185 TYR A C 1
ATOM 1561 O O . TYR A 1 185 ? -10.537 27.525 96.706 1.00 70.00 185 TYR A O 1
ATOM 1569 N N . GLU A 1 186 ? -10.514 26.754 98.804 1.00 67.94 186 GLU A N 1
ATOM 1570 C CA . GLU A 1 186 ? -9.433 27.642 99.269 1.00 67.94 186 GLU A CA 1
ATOM 1571 C C . GLU A 1 186 ? -8.092 27.345 98.570 1.00 67.94 186 GLU A C 1
ATOM 1573 O O . GLU A 1 186 ? -7.327 28.260 98.276 1.00 67.94 186 GLU A O 1
ATOM 1578 N N . ARG A 1 187 ? -7.810 26.078 98.232 1.00 67.00 187 ARG A N 1
ATOM 1579 C CA . ARG A 1 187 ? -6.547 25.672 97.587 1.00 67.00 187 ARG A CA 1
ATOM 1580 C C . ARG A 1 187 ? -6.410 26.147 96.139 1.00 67.00 187 ARG A C 1
ATOM 1582 O O . ARG A 1 187 ? -5.293 26.383 95.689 1.00 67.00 187 ARG A O 1
ATOM 1589 N N . TYR A 1 188 ? -7.524 26.265 95.420 1.00 61.91 188 TYR A N 1
ATOM 1590 C CA . TYR A 1 188 ? -7.554 26.684 94.013 1.00 61.91 188 TYR A CA 1
ATOM 1591 C C . TYR A 1 188 ? -8.048 28.119 93.811 1.00 61.91 188 TYR A C 1
ATOM 1593 O O . TYR A 1 188 ? -8.150 28.581 92.678 1.00 61.91 188 TYR A O 1
ATOM 1601 N N . LYS A 1 189 ? -8.298 28.854 94.899 1.00 61.53 189 LYS A N 1
ATOM 1602 C CA . LYS A 1 189 ? -8.557 30.292 94.865 1.00 61.53 189 LYS A CA 1
ATOM 1603 C C . LYS A 1 189 ? -7.232 31.057 94.732 1.00 61.53 189 LYS A C 1
ATOM 1605 O O . LYS A 1 189 ? -6.731 31.640 95.692 1.00 61.53 189 LYS A O 1
ATOM 1610 N N . LYS A 1 190 ? -6.661 31.030 93.530 1.00 47.81 190 LYS A N 1
ATOM 1611 C CA . LYS A 1 190 ? -5.684 32.005 93.037 1.00 47.81 190 LYS A CA 1
ATOM 1612 C C . LYS A 1 190 ? -6.022 32.364 91.602 1.00 47.81 190 LYS A C 1
ATOM 1614 O O . LYS A 1 190 ? -6.121 31.422 90.789 1.00 47.81 190 LYS A O 1
#

Radius of gyration: 51.62 Å; Cα contacts (8 Å, |Δi|>4): 48; chains: 1; bounding box: 76×43×158 Å

Organism: NCBI:txid2023191

Mean predicted aligned error: 14.36 Å

InterPro domains:
  IPR012823 Flagellar export FliJ [PF02050] (7-129)
  IPR012823 Flagellar export FliJ [TIGR02473] (5-135)
  IPR053716 Flagellar assembly and chemotaxis effector [G3DSA:1.10.287.1700] (1-145)

Nearest PDB structures (foldseek):
  6ixg-assembly2_B  TM=7.941E-01  e=5.432E-01  Homo sapiens
  8j07-assembly1_8P  TM=5.999E-01  e=6.142E-01  Homo sapiens
  8snb-assembly1_8F  TM=6.734E-01  e=2.227E+00  Strongylocentrotus purpuratus
  8otz-assembly1_F2  TM=4.181E-01  e=5.591E+00  Bos taurus

Secondary structure (DSSP, 8-state):
-PPP--TTHHHHHHHHHHHHHHHHHHHHHHHHHHHHHHHHHHHHHHHHHHHHSPPPTT--HHHHHHHHHHHHHHHHHHHHHHHHHHHHHHHHHHHHHHHHHHHHHHHHHHHHHHHHHHHHHHHHHHHHHHHHHHHHHHHHHHHHHHHHHHHHHHHSPP-----------------SHHHHHHHHHHHH--

Foldseek 3Di:
DDDDDDPCPVVLVVLVVQLVVLVVVLVVLVVVLVVLVVLLVVLVVVLVCLVPDDDPPPDDPVNVVVSVVSNVVSVVSNVVSVVVSVVSPVVNVVSVVVSVVSVVVSVVVVVVVVVVVVVVVVVVVVVVVVVVVVVVVVVVVVVVVVVVVVVVVVPDDPPPPDDPPPDDPPDDDDDPPVVVVVVVVVVPPD

pLDDT: mean 83.79, std 16.14, range [37.34, 97.19]